Protein AF-0000000080390093 (afdb_homodimer)

pLDDT: mean 92.31, std 12.15, range [38.69, 98.88]

Radius of gyration: 20.51 Å; Cα contacts (8 Å, |Δi|>4): 404; chains: 2; bounding box: 46×58×50 Å

Structure (mmCIF, N/CA/C/O backbone):
data_AF-0000000080390093-model_v1
#
loop_
_entity.id
_entity.type
_entity.pdbx_description
1 polymer 'Transcriptional regulator'
#
loop_
_atom_site.group_PDB
_atom_site.id
_atom_site.type_symbol
_atom_site.label_atom_id
_atom_site.label_alt_id
_atom_site.label_comp_id
_atom_site.label_asym_id
_atom_site.label_entity_id
_atom_site.label_seq_id
_atom_site.pdbx_PDB_ins_code
_atom_site.Cartn_x
_atom_site.Cartn_y
_atom_site.Cartn_z
_atom_site.occupancy
_atom_site.B_iso_or_equiv
_atom_site.auth_seq_id
_atom_site.auth_comp_id
_atom_site.auth_asym_id
_atom_site.auth_atom_id
_atom_site.pdbx_PDB_model_num
ATOM 1 N N . MET A 1 1 ? -0.402 -26.266 3.611 1 38.69 1 MET A N 1
ATOM 2 C CA . MET A 1 1 ? -1.5 -25.312 3.605 1 38.69 1 MET A CA 1
ATOM 3 C C . MET A 1 1 ? -1.009 -23.922 3.189 1 38.69 1 MET A C 1
ATOM 5 O O . MET A 1 1 ? -0.199 -23.312 3.889 1 38.69 1 MET A O 1
ATOM 9 N N . ASP A 1 2 ? -0.859 -23.609 1.788 1 57 2 ASP A N 1
ATOM 10 C CA . ASP A 1 2 ? -0.046 -22.594 1.128 1 57 2 ASP A CA 1
ATOM 11 C C . ASP A 1 2 ? -0.407 -21.188 1.626 1 57 2 ASP A C 1
ATOM 13 O O . ASP A 1 2 ? -1.573 -20.797 1.588 1 57 2 ASP A O 1
ATOM 17 N N . GLU A 1 3 ? 0.258 -20.766 2.764 1 80.81 3 GLU A N 1
ATOM 18 C CA . GLU A 1 3 ? 0.075 -19.609 3.633 1 80.81 3 GLU A CA 1
ATOM 19 C C . GLU A 1 3 ? 0.136 -18.297 2.838 1 80.81 3 GLU A C 1
ATOM 21 O O . GLU A 1 3 ? 0.943 -18.172 1.914 1 80.81 3 GLU A O 1
ATOM 26 N N . ILE A 1 4 ? -0.97 -17.594 2.949 1 91 4 ILE A N 1
ATOM 27 C CA . ILE A 1 4 ? -1.007 -16.25 2.357 1 91 4 ILE A CA 1
ATOM 28 C C . ILE A 1 4 ? 0.246 -15.477 2.754 1 91 4 ILE A C 1
ATOM 30 O O . ILE A 1 4 ? 0.593 -15.406 3.936 1 91 4 ILE A O 1
ATOM 34 N N . PRO A 1 5 ? 0.95 -15.078 1.768 1 94.5 5 PRO A N 1
ATOM 35 C CA . PRO A 1 5 ? 2.197 -14.367 2.057 1 94.5 5 PRO A CA 1
ATOM 36 C C . PRO A 1 5 ? 1.967 -13.047 2.799 1 94.5 5 PRO A C 1
ATOM 38 O O . PRO A 1 5 ? 0.897 -12.445 2.676 1 94.5 5 PRO A O 1
ATOM 41 N N . LEU A 1 6 ? 2.932 -12.609 3.574 1 96.62 6 LEU A N 1
ATOM 42 C CA . LEU A 1 6 ? 2.895 -11.352 4.312 1 96.62 6 LEU A CA 1
ATOM 43 C C . LEU A 1 6 ? 2.59 -10.188 3.377 1 96.62 6 LEU A C 1
ATOM 45 O O . LEU A 1 6 ? 1.802 -9.305 3.719 1 96.62 6 LEU A O 1
ATOM 49 N N . GLY A 1 7 ? 3.215 -10.227 2.195 1 96.69 7 GLY A N 1
ATOM 50 C CA . GLY A 1 7 ? 3.027 -9.172 1.218 1 96.69 7 GLY A CA 1
ATOM 51 C C . GLY A 1 7 ? 1.582 -9 0.787 1 96.69 7 GLY A C 1
ATOM 52 O O . GLY A 1 7 ? 1.146 -7.895 0.474 1 96.69 7 GLY A O 1
ATOM 53 N N . ALA A 1 8 ? 0.853 -10.094 0.798 1 95.88 8 ALA A N 1
ATOM 54 C CA . ALA A 1 8 ? -0.559 -10.039 0.43 1 95.88 8 ALA A CA 1
ATOM 55 C C . ALA A 1 8 ? -1.375 -9.297 1.484 1 95.88 8 ALA A C 1
ATOM 57 O O . ALA A 1 8 ? -2.252 -8.5 1.15 1 95.88 8 ALA A O 1
ATOM 58 N N . TYR A 1 9 ? -1.089 -9.508 2.75 1 96.62 9 TYR A N 1
ATOM 59 C CA . TYR A 1 9 ? -1.804 -8.82 3.818 1 96.62 9 TYR A CA 1
ATOM 60 C C . TYR A 1 9 ? -1.48 -7.332 3.82 1 96.62 9 TYR A C 1
ATOM 62 O O . TYR A 1 9 ? -2.369 -6.496 4.012 1 96.62 9 TYR A O 1
ATOM 70 N N . ILE A 1 10 ? -0.223 -6.984 3.594 1 97.88 10 ILE A N 1
ATOM 71 C CA . ILE A 1 10 ? 0.185 -5.586 3.533 1 97.88 10 ILE A CA 1
ATOM 72 C C . ILE A 1 10 ? -0.515 -4.895 2.367 1 97.88 10 ILE A C 1
ATOM 74 O O . ILE A 1 10 ? -1.054 -3.795 2.52 1 97.88 10 ILE A O 1
ATOM 78 N N . SER A 1 11 ? -0.539 -5.547 1.225 1 97.12 11 SER A N 1
ATOM 79 C CA . SER A 1 11 ? -1.174 -4.988 0.037 1 97.12 11 SER A CA 1
ATOM 80 C C . SER A 1 11 ? -2.668 -4.777 0.256 1 97.12 11 SER A C 1
ATOM 82 O O . SER A 1 11 ? -3.213 -3.73 -0.099 1 97.12 11 SER A O 1
ATOM 84 N N . MET A 1 12 ? -3.283 -5.766 0.834 1 95.75 12 MET A N 1
ATOM 85 C CA . MET A 1 12 ? -4.719 -5.688 1.09 1 95.75 12 MET A CA 1
ATOM 86 C C . MET A 1 12 ? -5.039 -4.562 2.068 1 95.75 12 MET A C 1
ATOM 88 O O . MET A 1 12 ? -5.977 -3.793 1.85 1 95.75 12 MET A O 1
ATOM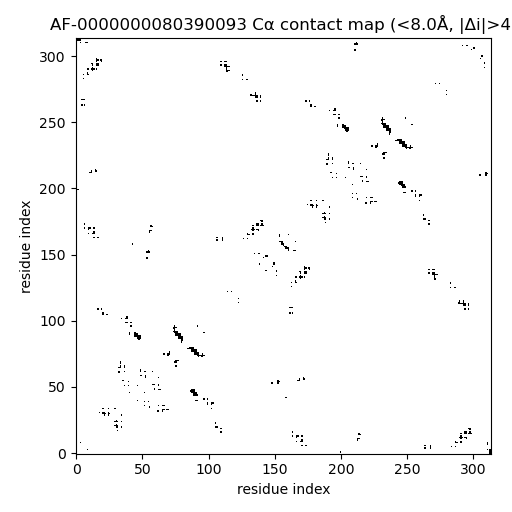 92 N N . ALA A 1 13 ? -4.305 -4.473 3.166 1 97.69 13 ALA A N 1
ATOM 93 C CA . ALA A 1 13 ? -4.496 -3.406 4.145 1 97.69 13 ALA A CA 1
ATOM 94 C C . ALA A 1 13 ? -4.309 -2.033 3.502 1 97.69 13 ALA A C 1
ATOM 96 O O . ALA A 1 13 ? -5.105 -1.119 3.73 1 97.69 13 ALA A O 1
ATOM 97 N N . TYR A 1 14 ? -3.281 -1.917 2.682 1 97.69 14 TYR A N 1
ATOM 98 C CA . TYR A 1 14 ? -2.957 -0.649 2.037 1 97.69 14 TYR A CA 1
ATOM 99 C C . TYR A 1 14 ? -4.047 -0.241 1.056 1 97.69 14 TYR A C 1
ATOM 101 O O . TYR A 1 14 ? -4.535 0.892 1.096 1 97.69 14 TYR A O 1
ATOM 109 N N . ARG A 1 15 ? -4.414 -1.13 0.188 1 96.38 15 ARG A N 1
ATOM 110 C CA . ARG A 1 15 ? -5.371 -0.793 -0.859 1 96.38 15 ARG A CA 1
ATOM 111 C C . ARG A 1 15 ? -6.75 -0.502 -0.27 1 96.38 15 ARG A C 1
ATOM 113 O O . ARG A 1 15 ? -7.465 0.377 -0.754 1 96.38 15 ARG A O 1
ATOM 120 N N . SER A 1 16 ? -7.141 -1.255 0.724 1 95.81 16 SER A N 1
ATOM 121 C CA . SER A 1 16 ? -8.406 -0.968 1.391 1 95.81 16 SER A CA 1
ATOM 122 C C . SER A 1 16 ? -8.359 0.371 2.119 1 95.81 16 SER A C 1
ATOM 124 O O . SER A 1 16 ? -9.336 1.121 2.115 1 95.81 16 SER A O 1
ATOM 126 N N . HIS A 1 17 ? -7.219 0.644 2.793 1 97.12 17 HIS A N 1
ATOM 127 C CA . HIS A 1 17 ? -6.984 1.947 3.402 1 97.12 17 HIS A CA 1
ATOM 128 C C . HIS A 1 17 ? -7.125 3.068 2.377 1 97.12 17 HIS A C 1
ATOM 130 O O . HIS A 1 17 ? -7.816 4.059 2.627 1 97.12 17 HIS A O 1
ATOM 136 N N . PHE A 1 18 ? -6.555 2.896 1.258 1 96.19 18 PHE A N 1
ATOM 137 C CA . PHE A 1 18 ? -6.586 3.879 0.18 1 96.19 18 PHE A CA 1
ATOM 138 C C . PHE A 1 18 ? -8.016 4.16 -0.257 1 96.19 18 PHE A C 1
ATOM 140 O O . PHE A 1 18 ? -8.422 5.32 -0.378 1 96.19 18 PHE A O 1
ATOM 147 N N . VAL A 1 19 ? -8.773 3.125 -0.423 1 94.56 19 VAL A N 1
ATOM 148 C CA . VAL A 1 19 ? -10.164 3.252 -0.861 1 94.56 19 VAL A CA 1
ATOM 149 C C . VAL A 1 19 ? -10.961 4.039 0.174 1 94.56 19 VAL A C 1
ATOM 151 O O . VAL A 1 19 ? -11.695 4.965 -0.175 1 94.56 19 VAL A O 1
ATOM 154 N N . ARG A 1 20 ? -10.805 3.693 1.388 1 95.62 20 ARG A N 1
ATOM 155 C CA . ARG A 1 20 ? -11.539 4.344 2.467 1 95.62 20 ARG A CA 1
ATOM 156 C C . ARG A 1 20 ? -11.156 5.816 2.58 1 95.62 20 ARG A C 1
ATOM 158 O O . ARG A 1 20 ? -12.023 6.68 2.717 1 95.62 20 ARG A O 1
ATOM 165 N N . ILE A 1 21 ? -9.852 6.082 2.52 1 97.38 21 ILE A N 1
ATOM 166 C CA . ILE A 1 21 ? -9.359 7.449 2.646 1 97.38 21 ILE A CA 1
ATOM 167 C C . ILE A 1 21 ? -9.828 8.281 1.456 1 97.38 21 ILE A C 1
ATOM 169 O O . ILE A 1 21 ? -10.297 9.414 1.627 1 97.38 21 ILE A O 1
ATOM 173 N N . ASN A 1 22 ? -9.734 7.715 0.316 1 96.19 22 ASN A N 1
ATOM 174 C CA . ASN A 1 22 ? -10.172 8.438 -0.873 1 96.19 22 ASN A CA 1
ATOM 175 C C . ASN A 1 22 ? -11.648 8.797 -0.797 1 96.19 22 ASN A C 1
ATOM 177 O O . ASN A 1 22 ? -12.039 9.906 -1.159 1 96.19 22 ASN A O 1
ATOM 181 N N . LYS A 1 23 ? -12.469 7.891 -0.354 1 95 23 LYS A N 1
ATOM 182 C CA . L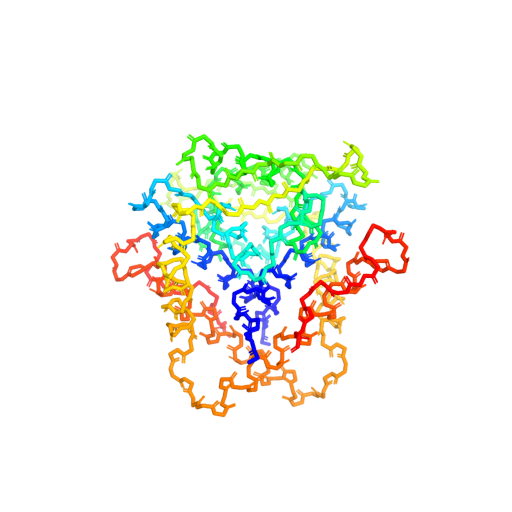YS A 1 23 ? -13.898 8.133 -0.208 1 95 23 LYS A CA 1
ATOM 183 C C . LYS A 1 23 ? -14.164 9.297 0.747 1 95 23 LYS A C 1
ATOM 185 O O . LYS A 1 23 ? -14.969 10.188 0.448 1 95 23 LYS A O 1
ATOM 190 N N . GLN A 1 24 ? -13.469 9.312 1.868 1 97.19 24 GLN A N 1
ATOM 191 C CA . GLN A 1 24 ? -13.672 10.359 2.863 1 97.19 24 GLN A CA 1
ATOM 192 C C . GLN A 1 24 ? -13.125 11.695 2.377 1 97.19 24 GLN A C 1
ATOM 194 O O . GLN A 1 24 ? -13.734 12.742 2.6 1 97.19 24 GLN A O 1
ATOM 199 N N . MET A 1 25 ? -12.016 11.672 1.66 1 97.94 25 MET A N 1
ATOM 200 C CA . MET A 1 25 ? -11.391 12.891 1.162 1 97.94 25 MET A CA 1
ATOM 201 C C . MET A 1 25 ? -12.227 13.516 0.05 1 97.94 25 MET A C 1
ATOM 203 O O . MET A 1 25 ? -12.234 14.742 -0.113 1 97.94 25 MET A O 1
ATOM 207 N N . LYS A 1 26 ? -12.922 12.695 -0.646 1 96.81 26 LYS A N 1
ATOM 208 C CA . LYS A 1 26 ? -13.773 13.195 -1.725 1 96.81 26 LYS A CA 1
ATOM 209 C C . LYS A 1 26 ? -14.836 14.156 -1.193 1 96.81 26 LYS A C 1
ATOM 211 O O . LYS A 1 26 ? -15.211 15.109 -1.875 1 96.81 26 LYS A O 1
ATOM 216 N N . GLU A 1 27 ? -15.242 13.914 -0.012 1 95.62 27 GLU A N 1
ATOM 217 C CA . GLU A 1 27 ? -16.219 14.789 0.622 1 95.62 27 GLU A CA 1
ATOM 218 C C . GLU A 1 27 ? -15.656 16.188 0.835 1 95.62 27 GLU A C 1
ATOM 220 O O . GLU A 1 27 ? -16.406 17.156 0.974 1 95.62 27 GLU A O 1
ATOM 225 N N . LEU A 1 28 ? -14.336 16.281 0.831 1 95.75 28 LEU A N 1
ATOM 226 C CA . LEU A 1 28 ? -13.656 17.547 1.022 1 95.75 28 LEU A CA 1
ATOM 227 C C . LEU A 1 28 ? -13.172 18.109 -0.31 1 95.75 28 LEU A C 1
ATOM 229 O O . LEU A 1 28 ? -12.461 19.125 -0.342 1 95.75 28 LEU A O 1
ATOM 233 N N . GLY A 1 29 ? -13.516 17.422 -1.421 1 96 29 GLY A N 1
ATOM 234 C CA . GLY A 1 29 ? -13.039 17.828 -2.736 1 96 29 GLY A CA 1
ATOM 235 C C . GLY A 1 29 ? -11.578 17.484 -2.967 1 96 29 GLY A C 1
ATOM 236 O O . GLY A 1 29 ? -10.914 18.109 -3.795 1 96 29 GLY A O 1
ATOM 237 N N . LEU A 1 30 ? -11.047 16.594 -2.18 1 97.75 30 LEU A N 1
ATOM 238 C CA . LEU A 1 30 ? -9.648 16.172 -2.238 1 97.75 30 LEU A CA 1
ATOM 239 C C . LEU A 1 30 ? -9.539 14.672 -2.465 1 97.75 30 LEU A C 1
ATOM 241 O O . LEU A 1 30 ? -10.555 13.984 -2.58 1 97.75 30 LEU A O 1
ATOM 245 N N . SER A 1 31 ? -8.305 14.141 -2.623 1 96.25 31 SER A N 1
ATOM 246 C CA . SER A 1 31 ? -8.047 12.719 -2.809 1 96.25 31 SER A CA 1
ATOM 247 C C . SER A 1 31 ? -7.035 12.203 -1.789 1 96.25 31 SER A C 1
ATOM 249 O O . SER A 1 31 ? -6.57 12.953 -0.932 1 96.25 31 SER A O 1
ATOM 251 N N . SER A 1 32 ? -6.738 10.906 -1.902 1 95.5 32 SER A N 1
ATOM 252 C CA . SER A 1 32 ? -5.781 10.273 -1.003 1 95.5 32 SER A CA 1
ATOM 253 C C . SER A 1 32 ? -4.395 10.883 -1.153 1 95.5 32 SER A C 1
ATOM 255 O O . SER A 1 32 ? -3.635 10.961 -0.185 1 95.5 32 SER A O 1
ATOM 257 N N . GLY A 1 33 ? -4.09 11.352 -2.369 1 95.94 33 GLY A N 1
ATOM 258 C CA . GLY A 1 33 ? -2.807 12.008 -2.574 1 95.94 33 GLY A CA 1
ATOM 259 C C . GLY A 1 33 ? -2.623 13.242 -1.711 1 95.94 33 GLY A C 1
ATOM 260 O O . GLY A 1 33 ? -1.566 13.43 -1.106 1 95.94 33 GLY A O 1
ATOM 261 N N . GLN A 1 34 ? -3.627 14 -1.647 1 98.19 34 GLN A N 1
ATOM 262 C CA . GLN A 1 34 ? -3.586 15.203 -0.823 1 98.19 34 GLN A CA 1
ATOM 263 C C . GLN A 1 34 ? -3.592 14.852 0.662 1 98.19 34 GLN A C 1
ATOM 265 O O . GLN A 1 34 ? -2.977 15.547 1.473 1 98.19 34 GLN A O 1
ATOM 270 N N . PHE A 1 35 ? -4.25 13.781 0.975 1 98.31 35 PHE A N 1
ATOM 271 C CA . PHE A 1 35 ? -4.285 13.32 2.357 1 98.31 35 PHE A CA 1
ATOM 272 C C . PHE A 1 35 ? -2.873 13.117 2.896 1 98.31 35 PHE A C 1
ATOM 274 O O . PHE A 1 35 ? -2.529 13.633 3.963 1 98.31 35 PHE A O 1
ATOM 281 N N . HIS A 1 36 ? -2.053 12.414 2.213 1 97.12 36 HIS A N 1
ATOM 282 C CA . HIS A 1 36 ? -0.707 12.078 2.664 1 97.12 36 HIS A CA 1
ATOM 283 C C . HIS A 1 36 ? 0.158 13.328 2.793 1 97.12 36 HIS A C 1
ATOM 285 O O . HIS A 1 36 ? 0.921 13.469 3.754 1 97.12 36 HIS A O 1
ATOM 291 N N . VAL A 1 37 ? -0.014 14.211 1.875 1 97.56 37 VAL A N 1
ATOM 292 C CA . VAL A 1 37 ? 0.735 15.461 1.918 1 97.56 37 VAL A CA 1
ATOM 293 C C . VAL A 1 37 ? 0.324 16.266 3.148 1 97.56 37 VAL A C 1
ATOM 295 O O . VAL A 1 37 ? 1.177 16.781 3.875 1 97.56 37 VAL A O 1
ATOM 298 N N . LEU A 1 38 ? -0.94 16.344 3.426 1 98.25 38 LEU A N 1
ATOM 299 C CA . LEU A 1 38 ? -1.458 17.094 4.566 1 98.25 38 LEU A CA 1
ATOM 300 C C . LEU A 1 38 ? -1.007 16.453 5.879 1 98.25 38 LEU A C 1
ATOM 302 O O . LEU A 1 38 ? -0.72 17.156 6.848 1 98.25 38 LEU A O 1
ATOM 306 N N . MET A 1 39 ? -0.964 15.156 5.867 1 96.94 39 MET A N 1
ATOM 307 C CA . MET A 1 39 ? -0.496 14.469 7.062 1 96.94 39 MET A CA 1
ATOM 308 C C . MET A 1 39 ? 0.961 14.812 7.355 1 96.94 39 MET A C 1
ATOM 310 O O . MET A 1 39 ? 1.333 15.031 8.508 1 96.94 39 MET A O 1
ATOM 314 N N . VAL A 1 40 ? 1.801 14.867 6.367 1 95.56 40 VAL A N 1
ATOM 315 C CA . VAL A 1 40 ? 3.205 15.234 6.539 1 95.56 40 VAL A CA 1
ATOM 316 C C . VAL A 1 40 ? 3.311 16.672 7.023 1 95.56 40 VAL A C 1
ATOM 318 O O . VAL A 1 40 ? 4.055 16.969 7.965 1 95.56 40 VAL A O 1
ATOM 321 N N . LEU A 1 41 ? 2.508 17.547 6.492 1 97.12 41 LEU A N 1
ATOM 322 C CA . LEU A 1 41 ? 2.564 18.969 6.82 1 97.12 41 LEU A CA 1
ATOM 323 C C . LEU A 1 41 ? 2.004 19.234 8.219 1 97.12 41 LEU A C 1
ATOM 325 O O . LEU A 1 41 ? 2.361 20.219 8.859 1 97.12 41 LEU A O 1
ATOM 329 N N . SER A 1 42 ? 1.062 18.375 8.602 1 95.81 42 SER A N 1
ATOM 330 C CA . SER A 1 42 ? 0.537 18.5 9.961 1 95.81 42 SER A CA 1
ATOM 331 C C . SER A 1 42 ? 1.625 18.25 11 1 95.81 42 SER A C 1
ATOM 333 O O . SER A 1 42 ? 1.553 18.766 12.117 1 95.81 42 SER A O 1
ATOM 335 N N . ASP A 1 43 ? 2.59 17.484 10.609 1 92.69 43 ASP A N 1
ATOM 336 C CA . ASP A 1 43 ? 3.686 17.125 11.508 1 92.69 43 ASP A CA 1
ATOM 337 C C . ASP A 1 43 ? 4.832 18.125 11.398 1 92.69 43 ASP A C 1
ATOM 339 O O . ASP A 1 43 ? 5.422 18.516 12.406 1 92.69 43 ASP A O 1
ATOM 343 N N . GLN A 1 44 ? 5.156 18.484 10.125 1 93.94 44 GLN A N 1
ATOM 344 C CA . GLN A 1 44 ? 6.289 19.375 9.883 1 93.94 44 GLN A CA 1
ATOM 345 C C . GLN A 1 44 ? 6.012 20.297 8.703 1 93.94 44 GLN A C 1
ATOM 347 O O . GLN A 1 44 ? 5.707 19.844 7.602 1 93.94 44 GLN A O 1
ATOM 352 N N . GLN A 1 45 ? 6.164 21.609 8.984 1 96.31 45 GLN A N 1
ATOM 353 C CA . GLN A 1 45 ? 5.988 22.609 7.934 1 96.31 45 GLN A CA 1
ATOM 354 C C . GLN A 1 45 ? 7.336 23.172 7.477 1 96.31 45 GLN A C 1
ATOM 356 O O . GLN A 1 45 ? 8.375 22.844 8.055 1 96.31 45 GLN A O 1
ATOM 361 N N . GLY A 1 46 ? 7.227 23.875 6.379 1 96.5 46 GLY A N 1
ATOM 362 C CA . GLY A 1 46 ? 8.461 24.453 5.855 1 96.5 46 GLY A CA 1
ATOM 363 C C . GLY A 1 46 ? 9.391 23.406 5.262 1 96.5 46 GLY A C 1
ATOM 364 O O . GLY A 1 46 ? 10.602 23.453 5.477 1 96.5 46 GLY A O 1
ATOM 365 N N . ILE A 1 47 ? 8.875 22.438 4.66 1 95.12 47 ILE A N 1
ATOM 366 C CA . ILE A 1 47 ? 9.664 21.375 4.059 1 95.12 47 ILE A CA 1
ATOM 367 C C . ILE A 1 47 ? 9.508 21.406 2.541 1 95.12 47 ILE A C 1
ATOM 369 O O . ILE A 1 47 ? 8.539 21.969 2.023 1 95.12 47 ILE A O 1
ATOM 373 N N . THR A 1 48 ? 10.445 20.812 1.822 1 95.75 48 THR A N 1
ATOM 374 C CA . THR A 1 48 ? 10.461 20.844 0.365 1 95.75 48 THR A CA 1
ATOM 375 C C . THR A 1 48 ? 9.625 19.703 -0.214 1 95.75 48 THR A C 1
ATOM 377 O O . THR A 1 48 ? 9.32 18.734 0.485 1 95.75 48 THR A O 1
ATOM 380 N N . GLN A 1 49 ? 9.266 19.906 -1.455 1 95.56 49 GLN A N 1
ATOM 381 C CA . GLN A 1 49 ? 8.602 18.828 -2.184 1 95.56 49 GLN A CA 1
ATOM 382 C C . GLN A 1 49 ? 9.453 17.562 -2.191 1 95.56 49 GLN A C 1
ATOM 384 O O . GLN A 1 49 ? 8.93 16.453 -2.053 1 95.56 49 GLN A O 1
ATOM 389 N N . ASP A 1 50 ? 10.734 17.75 -2.289 1 92.62 50 ASP A N 1
ATOM 390 C CA . ASP A 1 50 ? 11.656 16.625 -2.305 1 92.62 50 ASP A CA 1
ATOM 391 C C . ASP A 1 50 ? 11.641 15.875 -0.973 1 92.62 50 ASP A C 1
ATOM 393 O O . ASP A 1 50 ? 11.641 14.641 -0.946 1 92.62 50 ASP A O 1
ATOM 397 N N . TYR A 1 51 ? 11.633 16.609 0.075 1 91.88 51 TYR A N 1
ATOM 398 C CA . TYR A 1 51 ? 11.547 16 1.399 1 91.88 51 TYR A CA 1
ATOM 399 C C . TYR A 1 51 ? 10.258 15.203 1.547 1 91.88 51 TYR A C 1
ATOM 401 O O . TYR A 1 51 ? 10.273 14.078 2.057 1 91.88 51 TYR A O 1
ATOM 409 N N . MET A 1 52 ? 9.148 15.711 1.07 1 94.31 52 MET A N 1
ATOM 410 C CA . MET A 1 52 ? 7.855 15.039 1.156 1 94.31 52 MET A CA 1
ATOM 411 C C . MET A 1 52 ? 7.855 13.75 0.349 1 94.31 52 MET A C 1
ATOM 413 O O . MET A 1 52 ? 7.379 12.711 0.823 1 94.31 52 MET A O 1
ATOM 417 N N . ALA A 1 53 ? 8.398 13.859 -0.863 1 94 53 ALA A N 1
ATOM 418 C CA . ALA A 1 53 ? 8.477 12.68 -1.72 1 94 53 ALA A CA 1
ATOM 419 C C . ALA A 1 53 ? 9.273 11.57 -1.044 1 94 53 ALA A C 1
ATOM 421 O O . ALA A 1 53 ? 8.859 10.406 -1.057 1 94 53 ALA A O 1
ATOM 422 N N . GLY A 1 54 ? 10.359 11.898 -0.396 1 90.31 54 GLY A N 1
ATOM 423 C CA . GLY A 1 54 ? 11.188 10.938 0.318 1 90.31 54 GLY A CA 1
ATOM 424 C C . GLY A 1 54 ? 10.523 10.383 1.562 1 90.31 54 GLY A C 1
ATOM 425 O O . GLY A 1 54 ? 10.633 9.188 1.848 1 90.31 54 GLY A O 1
ATOM 426 N N . SER A 1 55 ? 9.797 11.258 2.283 1 90.75 55 SER A N 1
ATOM 427 C CA . SER A 1 55 ? 9.133 10.852 3.521 1 90.75 55 SER A CA 1
ATOM 428 C C . SER A 1 55 ? 7.961 9.922 3.244 1 90.75 55 SER A C 1
ATOM 430 O O . SER A 1 55 ? 7.648 9.055 4.059 1 90.75 55 SER A O 1
ATOM 432 N N . LEU A 1 56 ? 7.383 10.062 2.055 1 93.38 56 LEU A N 1
ATOM 433 C CA . LEU A 1 56 ? 6.184 9.312 1.71 1 93.38 56 LEU A CA 1
ATOM 434 C C . LEU A 1 56 ? 6.516 8.156 0.771 1 93.38 56 LEU A C 1
ATOM 436 O O . LEU A 1 56 ? 5.688 7.27 0.547 1 93.38 56 LEU A O 1
ATOM 440 N N . LEU A 1 57 ? 7.719 8.203 0.19 1 92.31 57 LEU A N 1
ATOM 441 C CA . LEU A 1 57 ? 8.148 7.23 -0.812 1 92.31 57 LEU A CA 1
ATOM 442 C C . LEU A 1 57 ? 7.215 7.25 -2.02 1 92.31 57 LEU A C 1
ATOM 444 O O . LEU A 1 57 ? 6.754 6.199 -2.469 1 92.31 57 LEU A O 1
ATOM 448 N N . ILE A 1 58 ? 6.902 8.422 -2.455 1 93.06 58 ILE A N 1
ATOM 449 C CA . ILE A 1 58 ? 6.152 8.609 -3.691 1 93.06 58 ILE A CA 1
ATOM 450 C C . ILE A 1 58 ? 6.93 9.523 -4.633 1 93.06 58 ILE A C 1
ATOM 452 O O . ILE A 1 58 ? 7.844 10.234 -4.203 1 93.06 58 ILE A O 1
ATOM 456 N N . ASP A 1 59 ? 6.645 9.438 -5.914 1 92.38 59 ASP A N 1
ATOM 457 C CA . ASP A 1 59 ? 7.43 10.203 -6.879 1 92.38 59 ASP A CA 1
ATOM 458 C C . ASP A 1 59 ? 7.121 11.695 -6.781 1 92.38 59 ASP A C 1
ATOM 460 O O . ASP A 1 59 ? 6.031 12.078 -6.367 1 92.38 59 ASP A O 1
ATOM 464 N N . LYS A 1 60 ? 8.055 12.484 -7.219 1 94.25 60 LYS A N 1
ATOM 465 C CA . LYS A 1 60 ? 7.988 13.938 -7.121 1 94.25 60 LYS A CA 1
ATOM 466 C C . LYS A 1 60 ? 6.789 14.492 -7.891 1 94.25 60 LYS A C 1
ATOM 468 O O . LYS A 1 60 ? 6.176 15.477 -7.469 1 94.25 60 LYS A O 1
ATOM 473 N N . GLY A 1 61 ? 6.527 13.867 -8.977 1 96.5 61 GLY A N 1
ATOM 474 C CA . GLY A 1 61 ? 5.391 14.312 -9.773 1 96.5 61 GLY A CA 1
ATOM 475 C C . GLY A 1 61 ? 4.066 14.172 -9.047 1 96.5 61 GLY A C 1
ATOM 476 O O . GLY A 1 61 ? 3.213 15.062 -9.133 1 96.5 61 GLY A O 1
ATOM 477 N N . THR A 1 62 ? 3.881 13.062 -8.344 1 95.56 62 THR A N 1
ATOM 478 C CA . THR A 1 62 ? 2.676 12.836 -7.551 1 95.56 62 THR A CA 1
ATOM 479 C C . THR A 1 62 ? 2.549 13.875 -6.445 1 95.56 62 THR A C 1
ATOM 481 O O . THR A 1 62 ? 1.462 14.414 -6.211 1 95.56 62 THR A O 1
ATOM 484 N N . VAL A 1 63 ? 3.633 14.156 -5.789 1 97.19 63 VAL A N 1
ATOM 485 C CA . VAL A 1 63 ? 3.629 15.172 -4.746 1 97.19 63 VAL A CA 1
ATOM 486 C C . VAL A 1 63 ? 3.283 16.531 -5.352 1 97.19 63 VAL A C 1
ATOM 488 O O . VAL A 1 63 ? 2.465 17.281 -4.805 1 97.19 63 VAL A O 1
ATOM 491 N N . ALA A 1 64 ? 3.887 16.844 -6.492 1 98 64 ALA A N 1
ATOM 492 C CA . ALA A 1 64 ? 3.645 18.125 -7.164 1 98 64 ALA A CA 1
ATOM 493 C C . ALA A 1 64 ? 2.166 18.281 -7.508 1 98 64 ALA A C 1
ATOM 495 O O . ALA A 1 64 ? 1.588 19.344 -7.285 1 98 64 ALA A O 1
ATOM 496 N N . ARG A 1 65 ? 1.599 17.25 -7.996 1 98.12 65 ARG A N 1
ATOM 497 C CA . ARG A 1 65 ? 0.185 17.297 -8.352 1 98.12 65 ARG A CA 1
ATOM 498 C C . ARG A 1 65 ? -0.684 17.547 -7.125 1 98.12 65 ARG A C 1
ATOM 500 O O . ARG A 1 65 ? -1.625 18.328 -7.176 1 98.12 65 ARG A O 1
ATOM 507 N N . ALA A 1 66 ? -0.382 16.859 -6.07 1 98.31 66 ALA A N 1
ATOM 508 C CA . ALA A 1 66 ? -1.13 17.047 -4.832 1 98.31 66 ALA A CA 1
ATOM 509 C C . ALA A 1 66 ? -0.982 18.484 -4.316 1 98.31 66 ALA A C 1
ATOM 511 O O . ALA A 1 66 ? -1.966 19.109 -3.918 1 98.31 66 ALA A O 1
ATOM 512 N N . LEU A 1 67 ? 0.189 19 -4.387 1 98.56 67 LEU A N 1
ATOM 513 C CA . LEU A 1 67 ? 0.46 20.344 -3.898 1 98.56 67 LEU A CA 1
ATOM 514 C C . LEU A 1 67 ? -0.227 21.391 -4.773 1 98.56 67 LEU A C 1
ATOM 516 O O . LEU A 1 67 ? -0.724 22.391 -4.27 1 98.56 67 LEU A O 1
ATOM 520 N N . ASN A 1 68 ? -0.177 21.156 -6.07 1 98.62 68 ASN A N 1
ATOM 521 C CA . ASN A 1 68 ? -0.852 22.078 -6.98 1 98.62 68 ASN A CA 1
ATOM 522 C C . ASN A 1 68 ? -2.334 22.219 -6.645 1 98.62 68 ASN A C 1
ATOM 524 O O . ASN A 1 68 ? -2.867 23.328 -6.602 1 98.62 68 ASN A O 1
ATOM 528 N N . VAL A 1 69 ? -2.969 21.125 -6.359 1 98.5 69 VAL A N 1
ATOM 529 C CA . VAL A 1 69 ? -4.387 21.125 -6.012 1 98.5 69 VAL A CA 1
ATOM 530 C C . VAL A 1 69 ? -4.594 21.844 -4.684 1 98.5 69 VAL A C 1
ATOM 532 O O . VAL A 1 69 ? -5.492 22.688 -4.562 1 98.5 69 VAL A O 1
ATOM 535 N N . LEU A 1 70 ? -3.77 21.562 -3.734 1 98.81 70 LEU A N 1
ATOM 536 C CA . LEU A 1 70 ? -3.896 22.156 -2.406 1 98.81 70 LEU A CA 1
ATOM 537 C C . LEU A 1 70 ? -3.633 23.656 -2.451 1 98.81 70 LEU A C 1
ATOM 539 O O . LEU A 1 70 ? -4.293 24.422 -1.751 1 98.81 70 LEU A O 1
ATOM 543 N N . GLU A 1 71 ? -2.662 24.047 -3.244 1 98.75 71 GLU A N 1
ATOM 544 C CA . GLU A 1 71 ? -2.344 25.469 -3.389 1 98.75 71 GLU A CA 1
ATOM 545 C C . GLU A 1 71 ? -3.471 26.203 -4.094 1 98.75 71 GLU A C 1
ATOM 547 O O . GLU A 1 71 ? -3.871 27.297 -3.658 1 98.75 71 GLU A O 1
ATOM 552 N N . LYS A 1 72 ? -3.943 25.625 -5.137 1 98.38 72 LYS A N 1
ATOM 553 C CA . LYS A 1 72 ? -5.059 26.219 -5.879 1 98.38 72 LYS A CA 1
ATOM 554 C C . LYS A 1 72 ? -6.273 26.406 -4.977 1 98.38 72 LYS A C 1
ATOM 556 O O . LYS A 1 72 ? -7.012 27.391 -5.121 1 98.38 72 LYS A O 1
ATOM 561 N N . ASN A 1 73 ? -6.465 25.5 -4.008 1 98.06 73 ASN A N 1
ATOM 562 C CA . ASN A 1 73 ? -7.602 25.547 -3.094 1 98.06 73 ASN A CA 1
ATOM 563 C C . ASN A 1 73 ? -7.305 26.422 -1.878 1 98.06 73 ASN A C 1
ATOM 565 O O . ASN A 1 73 ? -8.109 26.5 -0.949 1 98.06 73 ASN A O 1
ATOM 569 N N . GLY A 1 74 ? -6.086 27.031 -1.883 1 98.56 74 GLY A N 1
ATOM 570 C CA . GLY A 1 74 ? -5.715 27.938 -0.811 1 98.56 74 GLY A CA 1
ATOM 571 C C . GLY A 1 74 ? -5.375 27.234 0.486 1 98.56 74 GLY A C 1
ATOM 572 O O . GLY A 1 74 ? -5.484 27.812 1.566 1 98.56 74 GLY A O 1
ATOM 573 N N . ILE A 1 75 ? -4.992 25.953 0.437 1 98.81 75 ILE A N 1
ATOM 574 C CA . ILE A 1 75 ? -4.762 25.125 1.617 1 98.81 75 ILE A CA 1
ATOM 575 C C . ILE A 1 75 ? -3.283 25.172 1.997 1 98.81 75 ILE A C 1
ATOM 577 O O . ILE A 1 75 ? -2.939 25.141 3.182 1 98.81 75 ILE A O 1
ATOM 581 N N . VAL A 1 76 ? -2.436 25.266 0.941 1 98.88 76 VAL A N 1
ATOM 582 C CA . VAL A 1 76 ? -1.005 25.391 1.195 1 98.88 76 VAL A CA 1
ATOM 583 C C . VAL A 1 76 ? -0.445 26.594 0.443 1 98.88 76 VAL A C 1
ATOM 585 O O . VAL A 1 76 ? -1.097 27.125 -0.457 1 98.88 76 VAL A O 1
ATOM 588 N N . ARG A 1 77 ? 0.686 27.031 0.852 1 98.62 77 ARG A N 1
ATOM 589 C CA . ARG A 1 77 ? 1.461 28.047 0.146 1 98.62 77 ARG A CA 1
ATOM 590 C C . ARG A 1 77 ? 2.922 27.625 0.013 1 98.62 77 ARG A C 1
ATOM 592 O O . ARG A 1 77 ? 3.453 26.938 0.881 1 98.62 77 ARG A O 1
ATOM 599 N N . ARG A 1 78 ? 3.498 28 -1.01 1 97.31 78 ARG A N 1
ATOM 600 C CA . ARG A 1 78 ? 4.906 27.75 -1.29 1 97.31 78 ARG A CA 1
ATOM 601 C C . ARG A 1 78 ? 5.719 29.047 -1.239 1 97.31 78 ARG A C 1
ATOM 603 O O . ARG A 1 78 ? 5.332 30.047 -1.839 1 97.31 78 ARG A O 1
ATOM 610 N N . ILE A 1 79 ? 6.777 28.984 -0.511 1 96.25 79 ILE A N 1
ATOM 611 C CA . ILE A 1 79 ? 7.617 30.156 -0.325 1 96.25 79 ILE A CA 1
ATOM 612 C C . ILE A 1 79 ? 9.078 29.797 -0.608 1 96.25 79 ILE A C 1
ATOM 614 O O . ILE A 1 79 ? 9.578 28.781 -0.125 1 96.25 79 ILE A O 1
ATOM 618 N N . PRO A 1 80 ? 9.75 30.641 -1.389 1 95.38 80 PRO A N 1
ATOM 619 C CA . PRO A 1 80 ? 11.188 30.391 -1.566 1 95.38 80 PRO A CA 1
ATOM 620 C C . PRO A 1 80 ? 11.969 30.469 -0.255 1 95.38 80 PRO A C 1
ATOM 622 O O . PRO A 1 80 ? 11.672 31.312 0.59 1 95.38 80 PRO A O 1
ATOM 625 N N . ASP A 1 81 ? 12.852 29.469 -0.079 1 92.31 81 ASP A N 1
ATOM 626 C CA . ASP A 1 81 ? 13.727 29.5 1.09 1 92.31 81 ASP A CA 1
ATOM 627 C C . ASP A 1 81 ? 14.664 30.703 1.04 1 92.31 81 ASP A C 1
ATOM 629 O O . ASP A 1 81 ? 15.383 30.906 0.053 1 92.31 81 ASP A O 1
ATOM 633 N N . GLU A 1 82 ? 14.688 31.469 1.992 1 90.62 82 GLU A N 1
ATOM 634 C CA . GLU A 1 82 ? 15.523 32.656 2.051 1 90.62 82 GLU A CA 1
ATOM 635 C C . GLU A 1 82 ? 17 32.312 2.002 1 90.62 82 GLU A C 1
ATOM 637 O O . GLU A 1 82 ? 17.812 33.094 1.485 1 90.62 82 GLU A O 1
ATOM 642 N N . ASN A 1 83 ? 17.344 31.203 2.498 1 91.81 83 ASN A N 1
ATOM 643 C CA . ASN A 1 83 ? 18.75 30.781 2.596 1 91.81 83 ASN A CA 1
ATOM 644 C C . ASN A 1 83 ? 19.172 29.938 1.395 1 91.81 83 ASN A C 1
ATOM 646 O O . ASN A 1 83 ? 20.344 29.625 1.234 1 91.81 83 ASN A O 1
ATOM 650 N N . ASN A 1 84 ? 18.297 29.484 0.689 1 89.12 84 ASN A N 1
ATOM 651 C CA . ASN A 1 84 ? 18.5 28.688 -0.511 1 89.12 84 ASN A CA 1
ATOM 652 C C . ASN A 1 84 ? 17.406 28.922 -1.545 1 89.12 84 ASN A C 1
ATOM 654 O O . ASN A 1 84 ? 16.406 28.219 -1.567 1 89.12 84 ASN A O 1
ATOM 658 N N . ARG A 1 85 ? 17.719 29.812 -2.422 1 84.38 85 ARG A N 1
ATOM 659 C CA . ARG A 1 85 ? 16.688 30.297 -3.328 1 84.38 85 ARG A CA 1
ATOM 660 C C . ARG A 1 85 ? 16.188 29.188 -4.238 1 84.38 85 ARG A C 1
ATOM 662 O O . ARG A 1 85 ? 15.102 29.281 -4.809 1 84.38 85 ARG A O 1
ATOM 669 N N . ARG A 1 86 ? 16.906 28.156 -4.266 1 89.62 86 ARG A N 1
ATOM 670 C CA . ARG A 1 86 ? 16.516 27.047 -5.125 1 89.62 86 ARG A CA 1
ATOM 671 C C . ARG A 1 86 ? 15.539 26.109 -4.402 1 89.62 86 ARG A C 1
ATOM 673 O O . ARG A 1 86 ? 14.867 25.297 -5.031 1 89.62 86 ARG A O 1
ATOM 680 N N . ALA A 1 87 ? 15.492 26.297 -3.186 1 91.75 87 ALA A N 1
ATOM 681 C CA . ALA A 1 87 ? 14.578 25.469 -2.404 1 91.75 87 ALA A CA 1
ATOM 682 C C . ALA A 1 87 ? 13.25 26.188 -2.178 1 91.75 87 ALA A C 1
ATOM 684 O O . ALA A 1 87 ? 13.219 27.391 -1.917 1 91.75 87 ALA A O 1
ATOM 685 N N . VAL A 1 88 ? 12.18 25.5 -2.389 1 96.56 88 VAL A N 1
ATOM 686 C CA . VAL A 1 88 ? 10.844 26.016 -2.139 1 96.56 88 VAL A CA 1
ATOM 687 C C . VAL A 1 88 ? 10.227 25.297 -0.942 1 96.56 88 VAL A C 1
ATOM 689 O O . VAL A 1 88 ? 10.156 24.062 -0.917 1 96.56 88 VAL A O 1
ATOM 692 N N . LEU A 1 89 ? 9.836 26.062 0.022 1 97.94 89 LEU A N 1
ATOM 693 C CA . LEU A 1 89 ? 9.266 25.516 1.249 1 97.94 89 LEU A CA 1
ATOM 694 C C . LEU A 1 89 ? 7.742 25.547 1.202 1 97.94 89 LEU A C 1
ATOM 696 O O . LEU A 1 89 ? 7.152 26.5 0.695 1 97.94 89 LEU A O 1
ATOM 700 N N . VAL A 1 90 ? 7.109 24.547 1.806 1 98.5 90 VAL A N 1
ATOM 701 C CA . VAL A 1 90 ? 5.656 24.422 1.774 1 98.5 90 VAL A CA 1
ATOM 702 C C . VAL A 1 90 ? 5.094 24.594 3.182 1 98.5 90 VAL A C 1
ATOM 704 O O . VAL A 1 90 ? 5.594 24 4.137 1 98.5 90 VAL A O 1
ATOM 707 N N . TYR A 1 91 ? 4.07 25.453 3.262 1 98.62 91 TYR A N 1
ATOM 708 C CA . TYR A 1 91 ? 3.4 25.734 4.527 1 98.62 91 TYR A CA 1
ATOM 709 C C . TYR A 1 91 ? 1.89 25.578 4.387 1 98.62 91 TYR A C 1
ATOM 711 O O . TYR A 1 91 ? 1.33 25.828 3.316 1 98.62 91 TYR A O 1
ATOM 719 N N . LEU A 1 92 ? 1.301 25.203 5.508 1 98.75 92 LEU A N 1
ATOM 720 C CA . LEU A 1 92 ? -0.151 25.328 5.574 1 98.75 92 LEU A CA 1
ATOM 721 C C . LEU A 1 92 ? -0.563 26.797 5.66 1 98.75 92 LEU A C 1
ATOM 723 O O . LEU A 1 92 ? 0.088 27.594 6.34 1 98.75 92 LEU A O 1
ATOM 727 N N . THR A 1 93 ? -1.632 27.141 4.949 1 98.75 93 THR A N 1
ATOM 728 C CA . THR A 1 93 ? -2.295 28.406 5.215 1 98.75 93 THR A CA 1
ATOM 729 C C . THR A 1 93 ? -3.18 28.312 6.453 1 98.75 93 THR A C 1
ATOM 731 O O . THR A 1 93 ? -3.254 27.266 7.09 1 98.75 93 THR A O 1
ATOM 734 N N . GLU A 1 94 ? -3.82 29.422 6.828 1 98.62 94 GLU A N 1
ATOM 735 C CA . GLU A 1 94 ? -4.797 29.391 7.914 1 98.62 94 GLU A CA 1
ATOM 736 C C . GLU A 1 94 ? -5.922 28.406 7.602 1 98.62 94 GLU A C 1
ATOM 738 O O . GLU A 1 94 ? -6.34 27.641 8.469 1 98.62 94 GLU A O 1
ATOM 743 N N . LYS A 1 95 ? -6.336 28.438 6.371 1 98.44 95 LYS A N 1
ATOM 744 C CA . LYS A 1 95 ? -7.355 27.484 5.914 1 98.44 95 LYS A CA 1
ATOM 745 C C . LYS A 1 95 ? -6.871 26.047 6.047 1 98.44 95 LYS A C 1
ATOM 747 O O . LYS A 1 95 ? -7.621 25.172 6.48 1 98.44 95 LYS A O 1
ATOM 752 N N . GLY A 1 96 ? -5.621 25.797 5.648 1 98.56 96 GLY A N 1
ATOM 753 C CA . GLY A 1 96 ? -5.031 24.484 5.773 1 98.56 96 GLY A CA 1
ATOM 754 C C . GLY A 1 96 ? -4.941 24 7.211 1 98.56 96 GLY A C 1
ATOM 755 O O . GLY A 1 96 ? -5.254 22.844 7.508 1 98.56 96 GLY A O 1
ATOM 756 N N . GLU A 1 97 ? -4.562 24.906 8.094 1 98.38 97 GLU A N 1
ATOM 757 C CA . GLU A 1 97 ? -4.461 24.562 9.516 1 98.38 97 GLU A CA 1
ATOM 758 C C . GLU A 1 97 ? -5.816 24.156 10.078 1 98.38 97 GLU A C 1
ATOM 760 O O . GLU A 1 97 ? -5.91 23.219 10.883 1 98.38 97 GLU A O 1
ATOM 765 N N . GLN A 1 98 ? -6.809 24.844 9.633 1 98.25 98 GLN A N 1
ATOM 766 C CA . GLN A 1 98 ? -8.156 24.578 10.125 1 98.25 98 GLN A CA 1
ATOM 767 C C . GLN A 1 98 ? -8.68 23.234 9.617 1 98.25 98 GLN A C 1
ATOM 769 O O . GLN A 1 98 ? -9.57 22.641 10.219 1 98.25 98 GLN A O 1
ATOM 774 N N . LEU A 1 99 ? -8.102 22.734 8.539 1 98.12 99 LEU A N 1
ATOM 775 C CA . LEU A 1 99 ? -8.523 21.484 7.918 1 98.12 99 LEU A CA 1
ATOM 776 C C . LEU A 1 99 ? -7.879 20.281 8.609 1 98.12 99 LEU A C 1
ATOM 778 O O . LEU A 1 99 ? -8.414 19.172 8.562 1 98.12 99 LEU A O 1
ATOM 782 N N . ILE A 1 100 ? -6.75 20.453 9.289 1 98 100 ILE A N 1
ATOM 783 C CA . ILE A 1 100 ? -5.883 19.375 9.773 1 98 100 ILE A CA 1
ATOM 784 C C . ILE A 1 100 ? -6.637 18.516 10.781 1 98 100 ILE A C 1
ATOM 786 O O . ILE A 1 100 ? -6.578 17.281 10.727 1 98 100 ILE A O 1
ATOM 790 N N . PRO A 1 101 ? -7.465 19.156 11.688 1 97.94 101 PRO A N 1
ATOM 791 C CA . PRO A 1 101 ? -8.188 18.297 12.633 1 97.94 101 PRO A CA 1
ATOM 792 C C . PRO A 1 101 ? -9.117 17.297 11.938 1 97.94 101 PRO A C 1
ATOM 794 O O . PRO A 1 101 ? -9.242 16.156 12.375 1 97.94 101 PRO A O 1
ATOM 797 N N . GLN A 1 102 ? -9.719 17.688 10.867 1 97.94 102 GLN A N 1
ATOM 798 C CA . GLN A 1 102 ? -10.586 16.797 10.102 1 97.94 102 GLN A CA 1
ATOM 799 C C . GLN A 1 102 ? -9.781 15.703 9.406 1 97.94 102 GLN A C 1
ATOM 801 O O . GLN A 1 102 ? -10.211 14.547 9.359 1 97.94 102 GLN A O 1
ATOM 806 N N . ILE A 1 103 ? -8.656 16.062 8.906 1 98.06 103 ILE A N 1
ATOM 807 C CA . ILE A 1 103 ? -7.773 15.109 8.242 1 98.06 103 ILE A CA 1
ATOM 808 C C . ILE A 1 103 ? -7.301 14.055 9.25 1 98.06 103 ILE A C 1
ATOM 810 O O . ILE A 1 103 ? -7.344 12.859 8.961 1 98.06 103 ILE A O 1
ATOM 814 N N . GLU A 1 104 ? -6.93 14.516 10.414 1 97.12 104 GLU A N 1
ATOM 815 C CA . GLU A 1 104 ? -6.469 13.617 11.469 1 97.12 104 GLU A CA 1
ATOM 816 C C . GLU A 1 104 ? -7.594 12.703 11.945 1 97.12 104 GLU A C 1
ATOM 818 O O . GLU A 1 104 ? -7.355 11.547 12.297 1 97.12 104 GLU A O 1
ATOM 823 N N . GLN A 1 105 ? -8.781 13.25 11.938 1 97.69 105 GLN A N 1
ATOM 824 C CA . GLN A 1 105 ? -9.938 12.453 12.336 1 97.69 105 GLN A CA 1
ATOM 825 C C . GLN A 1 105 ? -10.18 11.312 11.352 1 97.69 105 GLN A C 1
ATOM 827 O O . GLN A 1 105 ? -10.508 10.195 11.75 1 97.69 105 GLN A O 1
ATOM 832 N N . ILE A 1 106 ? -10.039 11.609 10.094 1 97.88 106 ILE A N 1
ATOM 833 C CA . ILE A 1 106 ? -10.188 10.594 9.055 1 97.88 106 ILE A CA 1
ATOM 834 C C . ILE A 1 106 ? -9.188 9.461 9.289 1 97.88 106 ILE A C 1
ATOM 836 O O . ILE A 1 106 ? -9.547 8.281 9.234 1 97.88 106 ILE A O 1
ATOM 840 N N . ASP A 1 107 ? -7.969 9.812 9.562 1 96.88 107 ASP A N 1
ATOM 841 C CA . ASP A 1 107 ? -6.914 8.844 9.828 1 96.88 107 ASP A CA 1
ATOM 842 C C . ASP A 1 107 ? -7.234 8.016 11.07 1 96.88 107 ASP A C 1
ATOM 844 O O . ASP A 1 107 ? -7.133 6.785 11.047 1 96.88 107 ASP A O 1
ATOM 848 N N . ARG A 1 108 ? -7.648 8.664 12.141 1 96.94 108 ARG A N 1
ATOM 849 C C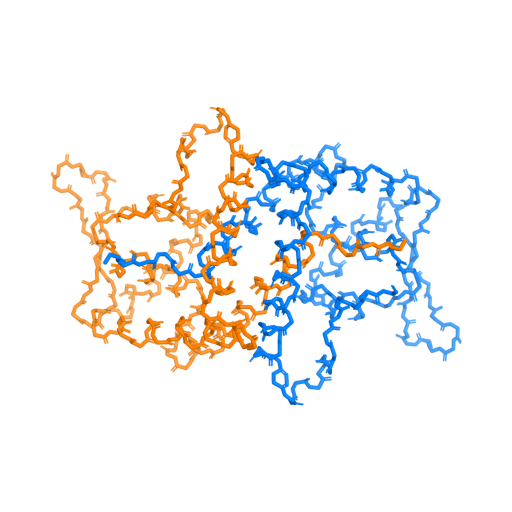A . ARG A 1 108 ? -7.938 8.016 13.414 1 96.94 108 ARG A CA 1
ATOM 850 C C . ARG A 1 108 ? -9.109 7.051 13.273 1 96.94 108 ARG A C 1
ATOM 852 O O . ARG A 1 108 ? -9.102 5.969 13.867 1 96.94 108 ARG A O 1
ATOM 859 N N . GLU A 1 109 ? -10.117 7.449 12.555 1 97.69 109 GLU A N 1
ATOM 860 C CA . GLU A 1 109 ? -11.281 6.594 12.352 1 97.69 109 GLU A CA 1
ATOM 861 C C . GLU A 1 109 ? -10.898 5.297 11.648 1 97.69 109 GLU A C 1
ATOM 863 O O . GLU A 1 109 ? -11.375 4.219 12.023 1 97.69 109 GLU A O 1
ATOM 868 N N . TRP A 1 110 ? -10.148 5.422 10.656 1 97.62 110 TRP A N 1
ATOM 869 C CA . TRP A 1 110 ? -9.688 4.211 9.984 1 97.62 110 TRP A CA 1
ATOM 870 C C . TRP A 1 110 ? -8.867 3.338 10.93 1 97.62 110 TRP A C 1
ATOM 872 O O . TRP A 1 110 ? -9.039 2.115 10.961 1 97.62 110 TRP A O 1
ATOM 882 N N . GLU A 1 111 ? -7.895 3.98 11.625 1 98.06 111 GLU A N 1
ATOM 883 C CA . GLU A 1 111 ? -7.035 3.23 12.539 1 98.06 111 GLU A CA 1
ATOM 884 C C . GLU A 1 111 ? -7.855 2.479 13.578 1 98.06 111 GLU A C 1
ATOM 886 O O . GLU A 1 111 ? -7.586 1.312 13.867 1 98.06 111 GLU A O 1
ATOM 891 N N . GLU A 1 112 ? -8.875 3.121 14.117 1 98.19 112 GLU A N 1
ATOM 892 C CA . GLU A 1 112 ? -9.758 2.473 15.078 1 98.19 112 GLU A CA 1
ATOM 893 C C . GLU A 1 112 ? -10.469 1.271 14.461 1 98.19 112 GLU A C 1
ATOM 895 O O . GLU A 1 112 ? -10.586 0.219 15.094 1 98.19 112 GLU A O 1
ATOM 900 N N . ALA A 1 113 ? -10.898 1.412 13.234 1 97.88 113 ALA A N 1
ATOM 901 C CA . ALA A 1 113 ? -11.539 0.304 12.539 1 97.88 113 ALA A CA 1
ATOM 902 C C . ALA A 1 113 ? -10.555 -0.834 12.289 1 97.88 113 ALA A C 1
ATOM 904 O O . ALA A 1 113 ? -10.906 -2.008 12.445 1 97.88 113 ALA A O 1
ATOM 905 N N . ALA A 1 114 ? -9.336 -0.489 11.938 1 98.12 114 ALA A N 1
ATOM 906 C CA . ALA A 1 114 ? -8.297 -1.473 11.648 1 98.12 114 ALA A CA 1
ATOM 907 C C . ALA A 1 114 ? -7.969 -2.305 12.883 1 98.12 114 ALA A C 1
ATOM 909 O O . ALA A 1 114 ? -7.609 -3.479 12.773 1 98.12 114 ALA A O 1
ATOM 910 N N . TYR A 1 115 ? -8.133 -1.705 14.039 1 98.38 115 TYR A N 1
ATOM 911 C CA . TYR A 1 115 ? -7.781 -2.361 15.289 1 98.38 115 TYR A CA 1
ATOM 912 C C . TYR A 1 115 ? -9 -3.021 15.922 1 98.38 115 TYR A C 1
ATOM 914 O O . TYR A 1 115 ? -8.969 -3.408 17.094 1 98.38 115 TYR A O 1
ATOM 922 N N . SER A 1 116 ? -10.125 -3.039 15.242 1 98 116 SER A N 1
ATOM 923 C CA . SER A 1 116 ? -11.305 -3.699 15.789 1 98 116 SER A CA 1
ATOM 924 C C . SER A 1 116 ? -10.961 -5.086 16.328 1 98 116 SER A C 1
ATOM 926 O O . SER A 1 116 ? -10.32 -5.883 15.633 1 98 116 SER A O 1
ATOM 928 N N . GLY A 1 117 ? -11.242 -5.375 17.562 1 98.06 117 GLY A N 1
ATOM 929 C CA . GLY A 1 117 ? -11.031 -6.68 18.172 1 98.06 117 GLY A CA 1
ATOM 930 C C . GLY A 1 117 ? -9.68 -6.812 18.844 1 98.06 117 GLY A C 1
ATOM 931 O O . GLY A 1 117 ? -9.367 -7.859 19.422 1 98.06 117 GLY A O 1
ATOM 932 N N . PHE A 1 118 ? -8.906 -5.785 18.812 1 98.5 118 PHE A N 1
ATOM 933 C CA . PHE A 1 118 ? -7.602 -5.805 19.469 1 98.5 118 PHE A CA 1
ATOM 934 C C . PHE A 1 118 ? -7.703 -5.281 20.891 1 98.5 118 PHE A C 1
ATOM 936 O O . PHE A 1 118 ? -8.414 -4.305 21.156 1 98.5 118 PHE A O 1
ATOM 943 N N . SER A 1 119 ? -7.031 -5.906 21.812 1 98.31 119 SER A N 1
ATOM 944 C CA . SER A 1 119 ? -6.785 -5.293 23.109 1 98.31 119 SER A CA 1
ATOM 945 C C . SER A 1 119 ? -5.77 -4.16 23.016 1 98.31 119 SER A C 1
ATOM 947 O O . SER A 1 119 ? -5.094 -4.016 21.984 1 98.31 119 SER A O 1
ATOM 949 N N . GLU A 1 120 ? -5.691 -3.377 24.016 1 97.31 120 GLU A N 1
ATOM 950 C CA . GLU A 1 120 ? -4.707 -2.303 24.031 1 97.31 120 GLU A CA 1
ATOM 951 C C . GLU A 1 120 ? -3.289 -2.854 23.891 1 97.31 120 GLU A C 1
ATOM 953 O O . GLU A 1 120 ? -2.451 -2.268 23.203 1 97.31 120 GLU A O 1
ATOM 958 N N . GLU A 1 121 ? -3.066 -3.939 24.5 1 97.62 121 GLU A N 1
ATOM 959 C CA . GLU A 1 121 ? -1.754 -4.574 24.422 1 97.62 121 GLU A CA 1
ATOM 960 C C . GLU A 1 121 ? -1.478 -5.098 23.016 1 97.62 121 GLU A C 1
ATOM 962 O O . GLU A 1 121 ? -0.367 -4.949 22.5 1 97.62 121 GLU A O 1
ATOM 967 N N . GLU A 1 122 ? -2.477 -5.645 22.391 1 97.88 122 GLU A N 1
ATOM 968 C CA . GLU A 1 122 ? -2.336 -6.141 21.016 1 97.88 122 GLU A CA 1
ATOM 969 C C . GLU A 1 122 ? -2.084 -4.996 20.047 1 97.88 122 GLU A C 1
ATOM 971 O O . GLU A 1 122 ? -1.301 -5.137 19.094 1 97.88 122 GLU A O 1
ATOM 976 N N . ARG A 1 123 ? -2.727 -3.887 20.281 1 97.69 123 ARG A N 1
ATOM 977 C CA . ARG A 1 123 ? -2.523 -2.713 19.438 1 97.69 123 ARG A CA 1
ATOM 978 C C . ARG A 1 123 ? -1.07 -2.254 19.484 1 97.69 123 ARG A C 1
ATOM 980 O O . ARG A 1 123 ? -0.46 -2.012 18.438 1 97.69 123 ARG A O 1
ATOM 987 N N . LYS A 1 124 ? -0.609 -2.17 20.688 1 96.94 124 LYS A N 1
ATOM 988 C CA . LYS A 1 124 ? 0.767 -1.721 20.875 1 96.94 124 LYS A CA 1
ATOM 989 C C . LYS A 1 124 ? 1.754 -2.678 20.203 1 96.94 124 LYS A C 1
ATOM 991 O O . LYS A 1 124 ? 2.691 -2.244 19.531 1 96.94 124 LYS A O 1
ATOM 996 N N . GLN A 1 125 ? 1.544 -3.93 20.359 1 97.69 125 GLN A N 1
ATOM 997 C CA . GLN A 1 125 ? 2.426 -4.938 19.766 1 97.69 125 GLN A CA 1
ATOM 998 C C . GLN A 1 125 ? 2.338 -4.934 18.25 1 97.69 125 GLN A C 1
ATOM 1000 O O . GLN A 1 125 ? 3.357 -5.027 17.562 1 97.69 125 GLN A O 1
ATOM 1005 N N . ALA A 1 126 ? 1.107 -4.816 17.75 1 98.12 126 ALA A N 1
ATOM 1006 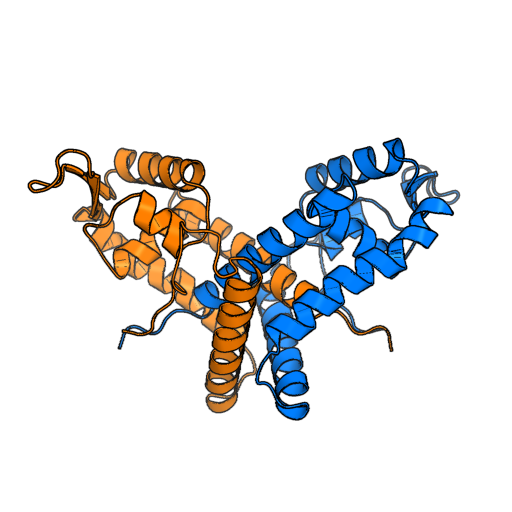C CA . ALA A 1 126 ? 0.904 -4.77 16.312 1 98.12 126 ALA A CA 1
ATOM 1007 C C . ALA A 1 126 ? 1.638 -3.584 15.688 1 98.12 126 ALA A C 1
ATOM 1009 O O . ALA A 1 126 ? 2.289 -3.723 14.648 1 98.12 126 ALA A O 1
ATOM 1010 N N . LYS A 1 127 ? 1.51 -2.5 16.328 1 97.19 127 LYS A N 1
ATOM 1011 C CA . LYS A 1 127 ? 2.164 -1.295 15.836 1 97.19 127 LYS A CA 1
ATOM 1012 C C . LYS A 1 127 ? 3.684 -1.44 15.867 1 97.19 127 LYS A C 1
ATOM 1014 O O . LYS A 1 127 ? 4.375 -1.02 14.938 1 97.19 127 LYS A O 1
ATOM 1019 N N . LEU A 1 128 ? 4.18 -2.02 16.938 1 96.88 128 LEU A N 1
ATOM 1020 C CA . LEU A 1 128 ? 5.617 -2.248 17.047 1 96.88 128 LEU A CA 1
ATOM 1021 C C . LEU A 1 128 ? 6.113 -3.164 15.938 1 96.88 128 LEU A C 1
ATOM 1023 O O . LEU A 1 128 ? 7.145 -2.889 15.312 1 96.88 128 LEU A O 1
ATOM 1027 N N . PHE A 1 129 ? 5.438 -4.227 15.688 1 98 129 PHE A N 1
ATOM 1028 C CA . PHE A 1 129 ? 5.824 -5.172 14.648 1 98 129 PHE A CA 1
ATOM 1029 C C . PHE A 1 129 ? 5.758 -4.52 13.273 1 98 129 PHE A C 1
ATOM 1031 O O . PHE A 1 129 ? 6.648 -4.715 12.445 1 98 129 PHE A O 1
ATOM 1038 N N . LEU A 1 130 ? 4.723 -3.748 13.039 1 97.88 130 LEU A N 1
ATOM 1039 C CA . LEU A 1 130 ? 4.562 -3.102 11.742 1 97.88 130 LEU A CA 1
ATOM 1040 C C . LEU A 1 130 ? 5.656 -2.064 11.508 1 97.88 130 LEU A C 1
ATOM 1042 O O . LEU A 1 130 ? 6.133 -1.897 10.383 1 97.88 130 LEU A O 1
ATOM 1046 N N . ARG A 1 131 ? 5.98 -1.365 12.562 1 96.81 131 ARG A N 1
ATOM 1047 C CA . ARG A 1 131 ? 7.098 -0.432 12.461 1 96.81 131 ARG A CA 1
ATOM 1048 C C . ARG A 1 131 ? 8.375 -1.15 12.039 1 96.81 131 ARG A C 1
ATOM 1050 O O . ARG A 1 131 ? 9.078 -0.698 11.133 1 96.81 131 ARG A O 1
ATOM 1057 N N . LYS A 1 132 ? 8.672 -2.225 12.648 1 97.44 132 LYS A N 1
ATOM 1058 C CA . LYS A 1 132 ? 9.875 -2.988 12.336 1 97.44 132 LYS A CA 1
ATOM 1059 C C . LYS A 1 132 ? 9.812 -3.535 10.906 1 97.44 132 LYS A C 1
ATOM 1061 O O . LYS A 1 132 ? 10.805 -3.486 10.18 1 97.44 132 LYS A O 1
ATOM 1066 N N . ILE A 1 133 ? 8.688 -4.035 10.508 1 98.31 133 ILE A N 1
ATOM 1067 C CA . ILE A 1 133 ? 8.508 -4.559 9.164 1 98.31 133 ILE A CA 1
ATOM 1068 C C . ILE A 1 133 ? 8.703 -3.443 8.141 1 98.31 133 ILE A C 1
ATOM 1070 O O . ILE A 1 133 ? 9.367 -3.637 7.117 1 98.31 133 ILE A O 1
ATOM 1074 N N . ALA A 1 134 ? 8.094 -2.279 8.43 1 97.06 134 ALA A N 1
ATOM 1075 C CA . ALA A 1 134 ? 8.242 -1.134 7.539 1 97.06 134 ALA A CA 1
ATOM 1076 C C . ALA A 1 134 ? 9.711 -0.73 7.398 1 97.06 134 ALA A C 1
ATOM 1078 O O . ALA A 1 134 ? 10.188 -0.471 6.293 1 97.06 134 ALA A O 1
ATOM 1079 N N . GLN A 1 135 ? 10.398 -0.678 8.461 1 95.31 135 GLN A N 1
ATOM 1080 C CA . GLN A 1 135 ? 11.805 -0.311 8.445 1 95.31 135 GLN A CA 1
ATOM 1081 C C . GLN A 1 135 ? 12.633 -1.336 7.672 1 95.31 135 GLN A C 1
ATOM 1083 O O . GLN A 1 135 ? 13.469 -0.97 6.84 1 95.31 135 GLN A O 1
ATOM 1088 N N . ASN A 1 136 ? 12.422 -2.602 7.957 1 96.56 136 ASN A N 1
ATOM 1089 C CA . ASN A 1 136 ? 13.133 -3.668 7.262 1 96.56 136 ASN A CA 1
ATOM 1090 C C . ASN A 1 136 ? 12.844 -3.65 5.762 1 96.56 136 ASN A C 1
ATOM 1092 O O . ASN A 1 136 ? 13.742 -3.84 4.949 1 96.56 136 ASN A O 1
ATOM 1096 N N . SER A 1 137 ? 11.539 -3.484 5.449 1 96.88 137 SER A N 1
ATOM 1097 C CA . SER A 1 137 ? 11.156 -3.416 4.043 1 96.88 137 SER A CA 1
ATOM 1098 C C . SER A 1 137 ? 11.852 -2.258 3.336 1 96.88 137 SER A C 1
ATOM 1100 O O . SER A 1 137 ? 12.352 -2.416 2.221 1 96.88 137 SER A O 1
ATOM 1102 N N . TYR A 1 138 ? 11.867 -1.133 4.004 1 95.25 138 TYR A N 1
ATOM 1103 C CA . TYR A 1 138 ? 12.516 0.057 3.463 1 95.25 138 TYR A CA 1
ATOM 1104 C C . TYR A 1 138 ? 14 -0.191 3.217 1 95.25 138 TYR A C 1
ATOM 1106 O O . TYR A 1 138 ? 14.508 0.086 2.129 1 95.25 138 TYR A O 1
ATOM 1114 N N . GLU A 1 139 ? 14.68 -0.722 4.137 1 93.62 139 GLU A N 1
ATOM 1115 C CA . GLU A 1 139 ? 16.109 -0.969 4.039 1 93.62 139 GLU A CA 1
ATOM 1116 C C . GLU A 1 139 ? 16.422 -1.981 2.941 1 93.62 139 GLU A C 1
ATOM 1118 O O . GLU A 1 139 ? 17.453 -1.88 2.27 1 93.62 139 GLU A O 1
ATOM 1123 N N . ASN A 1 140 ? 15.5 -2.932 2.873 1 93.62 140 ASN A N 1
ATOM 1124 C CA . ASN A 1 140 ? 15.672 -3.934 1.825 1 93.62 140 ASN A CA 1
ATOM 1125 C C . ASN A 1 140 ? 15.531 -3.32 0.435 1 93.62 140 ASN A C 1
ATOM 1127 O O . ASN A 1 140 ? 16.188 -3.762 -0.512 1 93.62 140 ASN A O 1
ATOM 1131 N N . ALA A 1 141 ? 14.664 -2.355 0.285 1 93.12 141 ALA A N 1
ATOM 1132 C CA . ALA A 1 141 ? 14.406 -1.725 -1.007 1 93.12 141 ALA A CA 1
ATOM 1133 C C . ALA A 1 141 ? 15.5 -0.721 -1.354 1 93.12 141 ALA A C 1
ATOM 1135 O O . ALA A 1 141 ? 15.875 -0.578 -2.521 1 93.12 141 ALA A O 1
ATOM 1136 N N . TYR A 1 142 ? 15.922 0.028 -0.447 1 86.12 142 TYR A N 1
ATOM 1137 C CA . TYR A 1 142 ? 16.812 1.15 -0.72 1 86.12 142 TYR A CA 1
ATOM 1138 C C . TYR A 1 142 ? 18.188 0.903 -0.135 1 86.12 142 TYR A C 1
ATOM 1140 O O . TYR A 1 142 ? 19.078 1.755 -0.239 1 86.12 142 TYR A O 1
ATOM 1148 N N . GLU A 1 143 ? 18.672 -0.36 -0.299 1 66.44 143 GLU A N 1
ATOM 1149 C CA . GLU A 1 143 ? 20.016 -0.761 0.113 1 66.44 143 GLU A CA 1
ATOM 1150 C C . GLU A 1 143 ? 20.922 0.452 0.299 1 66.44 143 GLU A C 1
ATOM 1152 O O . GLU A 1 143 ? 20.609 1.546 -0.177 1 66.44 143 GLU A O 1
ATOM 1157 N N . LYS A 1 144 ? 22.125 0.34 1.032 1 54.47 144 LYS A N 1
ATOM 1158 C CA . LYS A 1 144 ? 23.188 1.266 1.411 1 54.47 144 LYS A CA 1
ATOM 1159 C C . LYS A 1 144 ? 23.562 2.182 0.249 1 54.47 144 LYS A C 1
ATOM 1161 O O . LYS A 1 144 ? 23.938 3.336 0.459 1 54.47 144 LYS A O 1
ATOM 1166 N N . GLY A 1 145 ? 22.875 1.981 -0.805 1 50.5 145 GLY A N 1
ATOM 1167 C CA . GLY A 1 145 ? 23.438 2.746 -1.906 1 50.5 145 GLY A CA 1
ATOM 1168 C C . GLY A 1 145 ? 22.453 3.732 -2.51 1 50.5 145 GLY A C 1
ATOM 1169 O O . GLY A 1 145 ? 22.812 4.527 -3.379 1 50.5 145 GLY A O 1
ATOM 1170 N N . ASP A 1 146 ? 21.297 3.486 -2.273 1 55 146 ASP A N 1
ATOM 1171 C CA . ASP A 1 146 ? 20.422 4.473 -2.898 1 55 146 ASP A CA 1
ATOM 1172 C C . ASP A 1 146 ? 20.391 5.77 -2.096 1 55 146 ASP A C 1
ATOM 1174 O O . ASP A 1 146 ? 20.094 5.762 -0.9 1 55 146 ASP A O 1
ATOM 1178 N N . ARG A 1 147 ? 21.344 6.629 -2.631 1 48.41 147 ARG A N 1
ATOM 1179 C CA . ARG A 1 147 ? 21.719 7.91 -2.039 1 48.41 147 ARG A CA 1
ATOM 1180 C C . ARG A 1 147 ? 20.469 8.703 -1.631 1 48.41 147 ARG A C 1
ATOM 1182 O O . ARG A 1 147 ? 20.578 9.672 -0.882 1 48.41 147 ARG A O 1
ATOM 1189 N N . LYS A 1 148 ? 19.5 8.375 -2.322 1 54.31 148 LYS A N 1
ATOM 1190 C CA . LYS A 1 148 ? 18.516 9.438 -2.158 1 54.31 148 LYS A CA 1
ATOM 1191 C C . LYS A 1 148 ? 17.938 9.43 -0.75 1 54.31 148 LYS A C 1
ATOM 1193 O O . LYS A 1 148 ? 17.766 10.492 -0.139 1 54.31 148 LYS A O 1
ATOM 1198 N N . TRP A 1 149 ? 17.703 8.141 -0.289 1 58.75 149 TRP A N 1
ATOM 1199 C CA . TRP A 1 149 ? 17.094 8.227 1.035 1 58.75 149 TRP A CA 1
ATOM 1200 C C . TRP A 1 149 ? 17.859 7.359 2.037 1 58.75 149 TRP A C 1
ATOM 1202 O O . TRP A 1 149 ? 17.781 6.133 1.984 1 58.75 149 TRP A O 1
ATOM 1212 N N . LYS A 1 150 ? 18.875 7.938 2.672 1 56.5 150 LYS A N 1
ATOM 1213 C CA . LYS A 1 150 ? 19.844 7.305 3.553 1 56.5 150 LYS A CA 1
ATOM 1214 C C . LYS A 1 150 ? 19.172 6.746 4.805 1 56.5 150 LYS A C 1
ATOM 1216 O O . LYS A 1 150 ? 19.656 5.766 5.383 1 56.5 150 LYS A O 1
ATOM 1221 N N . GLU A 1 151 ? 18 7.406 5.129 1 75.25 151 GLU A N 1
ATOM 1222 C CA . GLU A 1 151 ? 17.484 6.996 6.434 1 75.25 151 GLU A CA 1
ATOM 1223 C C . GLU A 1 151 ? 15.977 6.734 6.375 1 75.25 151 GLU A C 1
ATOM 1225 O O . GLU A 1 151 ? 15.273 7.316 5.547 1 75.25 151 GLU A O 1
ATOM 1230 N N . PHE A 1 152 ? 15.547 5.684 7.164 1 81.19 152 PHE A N 1
ATOM 1231 C CA . PHE A 1 152 ? 14.125 5.426 7.328 1 81.19 152 PHE A CA 1
ATOM 1232 C C . PHE A 1 152 ? 13.383 6.703 7.695 1 81.19 152 PHE A C 1
ATOM 1234 O O . PHE A 1 152 ? 13.703 7.348 8.695 1 81.19 152 PHE A O 1
ATOM 1241 N N . PRO A 1 153 ? 12.352 7.012 6.938 1 80.5 153 PRO A N 1
ATOM 1242 C CA . PRO A 1 153 ? 11.805 8.359 7.078 1 80.5 153 PRO A CA 1
ATOM 1243 C C . PRO A 1 153 ? 10.828 8.484 8.25 1 80.5 153 PRO A C 1
ATOM 1245 O O . PRO A 1 153 ? 10.578 9.586 8.734 1 80.5 153 PRO A O 1
ATOM 1248 N N . LEU A 1 154 ? 10.203 7.418 8.672 1 81.94 154 LEU A N 1
ATOM 1249 C CA . LEU A 1 154 ? 9.219 7.512 9.75 1 81.94 154 LEU A CA 1
ATOM 1250 C C . LEU A 1 154 ? 9.898 7.41 11.109 1 81.94 154 LEU A C 1
ATOM 1252 O O . LEU A 1 154 ? 10.062 6.312 11.648 1 81.94 154 LEU A O 1
ATOM 1256 N N . LYS A 1 155 ? 10.57 8.516 11.516 1 68.88 155 LYS A N 1
ATOM 1257 C CA . LYS A 1 155 ? 11.281 8.516 12.789 1 68.88 155 LYS A CA 1
ATOM 1258 C C . LYS A 1 155 ? 10.414 9.109 13.898 1 68.88 155 LYS A C 1
ATOM 1260 O O . LYS A 1 155 ? 9.688 10.078 13.672 1 68.88 155 LYS A O 1
ATOM 1265 N N . ASN A 1 156 ? 10.039 8.219 14.938 1 57.22 156 ASN A N 1
ATOM 1266 C CA . ASN A 1 156 ? 9.352 8.789 16.094 1 57.22 156 ASN A CA 1
ATOM 1267 C C . ASN A 1 156 ? 10.109 9.984 16.656 1 57.22 156 ASN A C 1
ATOM 1269 O O . ASN A 1 156 ? 11.336 9.961 16.75 1 57.22 156 ASN A O 1
ATOM 1273 N N . GLN A 1 157 ? 9.602 11.258 16.594 1 46.22 157 GLN A N 1
ATOM 1274 C CA . GLN A 1 157 ? 10.242 12.32 17.375 1 46.22 157 GLN A CA 1
ATOM 1275 C C . GLN A 1 157 ? 10.195 12.008 18.859 1 46.22 157 GLN A C 1
ATOM 1277 O O . GLN A 1 157 ? 9.297 11.305 19.328 1 46.22 157 GLN A O 1
ATOM 1282 N N . MET B 1 1 ? 3.252 12.742 22.469 1 38.91 1 MET B N 1
ATOM 1283 C CA . MET B 1 1 ? 4.344 12.203 21.656 1 38.91 1 MET B CA 1
ATOM 1284 C C . MET B 1 1 ? 3.826 11.695 20.312 1 38.91 1 MET B C 1
ATOM 1286 O O . MET B 1 1 ? 3.035 10.75 20.266 1 38.91 1 MET B O 1
ATOM 1290 N N . ASP B 1 2 ? 3.617 12.648 19.234 1 56.41 2 ASP B N 1
ATOM 1291 C CA . ASP B 1 2 ? 2.82 12.648 18 1 56.41 2 ASP B CA 1
ATOM 1292 C C . ASP B 1 2 ? 3.143 11.438 17.141 1 56.41 2 ASP B C 1
ATOM 1294 O O . ASP B 1 2 ? 4.262 11.305 16.641 1 56.41 2 ASP B O 1
ATOM 1298 N N . GLU B 1 3 ? 2.619 10.227 17.594 1 80.56 3 GLU B N 1
ATOM 1299 C CA . GLU B 1 3 ? 2.869 8.852 17.172 1 80.56 3 GLU B CA 1
ATOM 1300 C C . GLU B 1 3 ? 2.539 8.664 15.695 1 80.56 3 GLU B C 1
ATOM 1302 O O . GLU B 1 3 ? 1.561 9.219 15.195 1 80.56 3 GLU B O 1
ATOM 1307 N N . ILE B 1 4 ? 3.555 8.21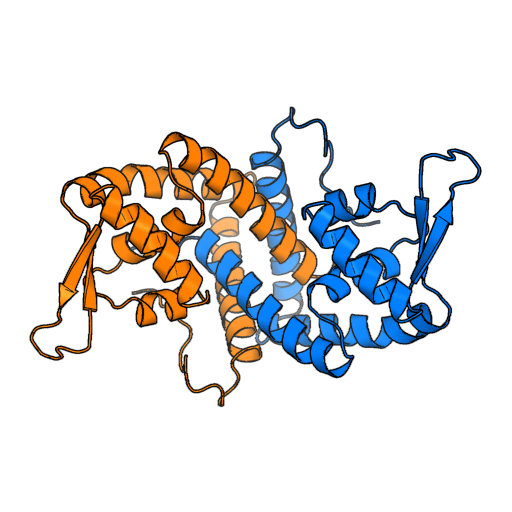9 15.016 1 91.12 4 ILE B N 1
ATOM 1308 C CA . ILE B 1 4 ? 3.365 7.859 13.617 1 91.12 4 ILE B CA 1
ATOM 1309 C C . ILE B 1 4 ? 2.141 6.957 13.477 1 91.12 4 ILE B C 1
ATOM 1311 O O . ILE B 1 4 ? 2.012 5.961 14.188 1 91.12 4 ILE B O 1
ATOM 1315 N N . PRO B 1 5 ? 1.235 7.41 12.703 1 94.5 5 PRO B N 1
ATOM 1316 C CA . PRO B 1 5 ? 0.003 6.633 12.547 1 94.5 5 PRO B CA 1
ATOM 1317 C C . PRO B 1 5 ? 0.245 5.258 11.93 1 94.5 5 PRO B C 1
ATOM 1319 O O . PRO B 1 5 ? 1.22 5.07 11.195 1 94.5 5 PRO B O 1
ATOM 1322 N N . LEU B 1 6 ? -0.603 4.297 12.242 1 96.69 6 LEU B N 1
ATOM 1323 C CA . LEU B 1 6 ? -0.548 2.945 11.695 1 96.69 6 LEU B CA 1
ATOM 1324 C C . LEU B 1 6 ? -0.525 2.977 10.172 1 96.69 6 LEU B C 1
ATOM 1326 O O . LEU B 1 6 ? 0.229 2.23 9.539 1 96.69 6 LEU B O 1
ATOM 1330 N N . GLY B 1 7 ? -1.349 3.871 9.602 1 96.69 7 GLY B N 1
ATOM 1331 C CA . GLY B 1 7 ? -1.44 3.994 8.156 1 96.69 7 GLY B CA 1
ATOM 1332 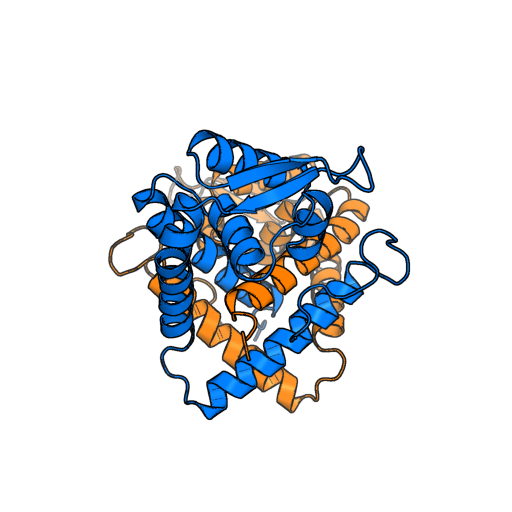C C . GLY B 1 7 ? -0.119 4.352 7.504 1 96.69 7 GLY B C 1
ATOM 1333 O O . GLY B 1 7 ? 0.15 3.947 6.371 1 96.69 7 GLY B O 1
ATOM 1334 N N . ALA B 1 8 ? 0.703 5.086 8.219 1 95.81 8 ALA B N 1
ATOM 1335 C CA . ALA B 1 8 ? 2.014 5.465 7.699 1 95.81 8 ALA B CA 1
ATOM 1336 C C . ALA B 1 8 ? 2.938 4.254 7.605 1 95.81 8 ALA B C 1
ATOM 1338 O O . ALA B 1 8 ? 3.666 4.094 6.621 1 95.81 8 ALA B O 1
ATOM 1339 N N . TYR B 1 9 ? 2.898 3.377 8.586 1 96.62 9 TYR B N 1
ATOM 1340 C CA . TYR B 1 9 ? 3.732 2.18 8.562 1 96.62 9 TYR B CA 1
ATOM 1341 C C . TYR B 1 9 ? 3.283 1.227 7.461 1 96.62 9 TYR B C 1
ATOM 1343 O O . TYR B 1 9 ? 4.113 0.641 6.762 1 96.62 9 TYR B O 1
ATOM 1351 N N . ILE B 1 10 ? 1.979 1.074 7.281 1 97.88 10 ILE B N 1
ATOM 1352 C CA . ILE B 1 10 ? 1.445 0.217 6.227 1 97.88 10 ILE B CA 1
ATOM 1353 C C . ILE B 1 10 ? 1.856 0.762 4.863 1 97.88 10 ILE B C 1
ATOM 1355 O O . ILE B 1 10 ? 2.318 0.011 4 1 97.88 10 ILE B O 1
ATOM 1359 N N . SER B 1 11 ? 1.724 2.055 4.684 1 97.19 11 SER B N 1
ATOM 1360 C CA . SER B 1 11 ? 2.082 2.691 3.418 1 97.19 11 SER B CA 1
ATOM 1361 C C . SER B 1 11 ? 3.566 2.523 3.115 1 97.19 11 SER B C 1
ATOM 1363 O O . SER B 1 11 ? 3.943 2.197 1.988 1 97.19 11 SER B O 1
ATOM 1365 N N . MET B 1 12 ? 4.363 2.744 4.121 1 95.81 12 MET B N 1
ATOM 1366 C CA . MET B 1 12 ? 5.809 2.629 3.951 1 95.81 12 MET B CA 1
ATOM 1367 C C . MET B 1 12 ? 6.203 1.197 3.602 1 95.81 12 MET B C 1
ATOM 1369 O O . MET B 1 12 ? 7.016 0.975 2.701 1 95.81 12 MET B O 1
ATOM 1373 N N . ALA B 1 13 ? 5.672 0.216 4.328 1 97.69 13 ALA B N 1
ATOM 1374 C CA . ALA B 1 13 ? 5.945 -1.19 4.047 1 97.69 13 ALA B CA 1
ATOM 1375 C C . ALA B 1 13 ? 5.523 -1.558 2.627 1 97.69 13 ALA B C 1
ATOM 1377 O O . ALA B 1 13 ? 6.266 -2.23 1.906 1 97.69 13 ALA B O 1
ATOM 1378 N N . TYR B 1 14 ? 4.359 -1.083 2.23 1 97.69 14 TYR B N 1
ATOM 1379 C CA . TYR B 1 14 ? 3.814 -1.395 0.914 1 97.69 14 TYR B CA 1
ATOM 1380 C C . TYR B 1 14 ? 4.668 -0.782 -0.191 1 97.69 14 TYR B C 1
ATOM 1382 O O . TYR B 1 14 ? 5.051 -1.47 -1.14 1 97.69 14 TYR B O 1
ATOM 1390 N N . ARG B 1 15 ? 4.945 0.481 -0.082 1 96.44 15 ARG B N 1
ATOM 1391 C CA . ARG B 1 15 ? 5.656 1.176 -1.148 1 96.44 15 ARG B CA 1
ATOM 1392 C C . ARG B 1 15 ? 7.086 0.661 -1.276 1 96.44 15 ARG B C 1
ATOM 1394 O O . ARG B 1 15 ? 7.617 0.558 -2.383 1 96.44 15 ARG B O 1
ATOM 1401 N N . SER B 1 16 ? 7.73 0.395 -0.164 1 95.88 16 SER B N 1
ATOM 1402 C CA . SER B 1 16 ? 9.07 -0.183 -0.227 1 95.88 16 SER B CA 1
ATOM 1403 C C . SER B 1 16 ? 9.039 -1.589 -0.815 1 95.88 16 SER B C 1
ATOM 1405 O O . SER B 1 16 ? 9.93 -1.971 -1.574 1 95.88 16 SER B O 1
ATOM 1407 N N . HIS B 1 17 ? 8.016 -2.393 -0.418 1 97.31 17 HIS B N 1
ATOM 1408 C CA . HIS B 1 17 ? 7.781 -3.697 -1.027 1 97.31 17 HIS B CA 1
ATOM 1409 C C . HIS B 1 17 ? 7.637 -3.578 -2.541 1 97.31 17 HIS B C 1
ATOM 1411 O O . HIS B 1 17 ? 8.273 -4.324 -3.291 1 97.31 17 HIS B O 1
ATOM 1417 N N . PHE B 1 18 ? 6.883 -2.656 -2.984 1 96.38 18 PHE B N 1
ATOM 1418 C CA . PHE B 1 18 ? 6.633 -2.42 -4.402 1 96.38 18 PHE B CA 1
ATOM 1419 C C . PHE B 1 18 ? 7.93 -2.123 -5.141 1 96.38 18 PHE B C 1
ATOM 1421 O O . PHE B 1 18 ? 8.203 -2.707 -6.191 1 96.38 18 PHE B O 1
ATOM 1428 N N . VAL B 1 19 ? 8.742 -1.278 -4.57 1 94.75 19 VAL B N 1
ATOM 1429 C CA . VAL B 1 19 ? 10.008 -0.891 -5.184 1 94.75 19 VAL B CA 1
ATOM 1430 C C . VAL B 1 19 ? 10.914 -2.115 -5.324 1 94.75 19 VAL B C 1
ATOM 1432 O O . VAL B 1 19 ? 11.492 -2.348 -6.387 1 94.75 19 VAL B O 1
ATOM 1435 N N . ARG B 1 20 ? 11.008 -2.867 -4.293 1 95.69 20 ARG B N 1
ATOM 1436 C CA . ARG B 1 20 ? 11.859 -4.047 -4.289 1 95.69 20 ARG B CA 1
ATOM 1437 C C . ARG B 1 20 ? 11.375 -5.082 -5.301 1 95.69 20 ARG B C 1
ATOM 1439 O O . ARG B 1 20 ? 12.172 -5.648 -6.051 1 95.69 20 ARG B O 1
ATOM 1446 N N . ILE B 1 21 ? 10.07 -5.316 -5.309 1 97.5 21 ILE B N 1
ATOM 1447 C CA . ILE B 1 21 ? 9.484 -6.305 -6.211 1 97.5 21 ILE B CA 1
ATOM 1448 C C . ILE B 1 21 ? 9.656 -5.852 -7.656 1 97.5 21 ILE B C 1
ATOM 1450 O O . ILE B 1 21 ? 10.047 -6.645 -8.523 1 97.5 21 ILE B O 1
ATOM 1454 N N . ASN B 1 22 ? 9.398 -4.617 -7.887 1 96.38 22 ASN B N 1
ATOM 1455 C CA . ASN B 1 22 ? 9.547 -4.102 -9.242 1 96.38 22 ASN B CA 1
ATOM 1456 C C . ASN B 1 22 ? 10.984 -4.254 -9.742 1 96.38 22 ASN B C 1
ATOM 1458 O O . ASN B 1 22 ? 11.203 -4.625 -10.898 1 96.38 22 ASN B O 1
ATOM 1462 N N . LYS B 1 23 ? 11.953 -3.963 -8.922 1 95.12 23 LYS B N 1
ATOM 1463 C CA . LYS B 1 23 ? 13.359 -4.102 -9.281 1 95.12 23 LYS B CA 1
ATOM 1464 C C . LYS B 1 23 ? 13.688 -5.543 -9.656 1 95.12 23 LYS B C 1
ATOM 1466 O O . LYS B 1 23 ? 14.344 -5.789 -10.68 1 95.12 23 LYS B O 1
ATOM 1471 N N . GLN B 1 24 ? 13.211 -6.492 -8.867 1 97.19 24 GLN B N 1
ATOM 1472 C CA . GLN B 1 24 ? 13.508 -7.898 -9.125 1 97.19 24 GLN B CA 1
ATOM 1473 C C . GLN B 1 24 ? 12.766 -8.398 -10.359 1 97.19 24 GLN B C 1
ATOM 1475 O O . GLN B 1 24 ? 13.32 -9.164 -11.148 1 97.19 24 GLN B O 1
ATOM 1480 N N . MET B 1 25 ? 11.555 -7.93 -10.57 1 98 25 MET B N 1
ATOM 1481 C CA . MET B 1 25 ? 10.742 -8.359 -11.711 1 98 25 MET B CA 1
ATOM 1482 C C . MET B 1 25 ? 11.305 -7.801 -13.016 1 98 25 MET B C 1
ATOM 1484 O O . MET B 1 25 ? 11.18 -8.43 -14.07 1 98 25 MET B O 1
ATOM 1488 N N . LYS B 1 26 ? 11.922 -6.684 -12.914 1 96.88 26 LYS B N 1
ATOM 1489 C CA . LYS B 1 26 ? 12.516 -6.07 -14.102 1 96.88 26 LYS B CA 1
ATOM 1490 C C . LYS B 1 26 ? 13.57 -6.984 -14.727 1 96.88 26 LYS B C 1
ATOM 1492 O O . LYS B 1 26 ? 13.727 -7.008 -15.945 1 96.88 26 LYS B O 1
ATOM 1497 N N . GLU B 1 27 ? 14.203 -7.727 -13.898 1 95.75 27 GLU B N 1
ATOM 1498 C CA . GLU B 1 27 ? 15.203 -8.672 -14.383 1 95.75 27 GLU B CA 1
ATOM 1499 C C . GLU B 1 27 ? 14.562 -9.766 -15.242 1 95.75 27 GLU B C 1
ATOM 1501 O O . GLU B 1 27 ? 15.25 -10.406 -16.047 1 95.75 27 GLU B O 1
ATOM 1506 N N . LEU B 1 28 ? 13.266 -9.922 -15.078 1 95.88 28 LEU B N 1
ATOM 1507 C CA . LEU B 1 28 ? 12.523 -10.922 -15.836 1 95.88 28 LEU B CA 1
ATOM 1508 C C . LEU B 1 28 ? 11.766 -10.281 -16.984 1 95.88 28 LEU B C 1
ATOM 1510 O O . LEU B 1 28 ? 10.977 -10.945 -17.672 1 95.88 28 LEU B O 1
ATOM 1514 N N . GLY B 1 29 ? 11.961 -8.961 -17.172 1 96.06 29 GLY B N 1
ATOM 1515 C CA . GLY B 1 29 ? 11.219 -8.219 -18.188 1 96.06 29 GLY B CA 1
ATOM 1516 C C . GLY B 1 29 ? 9.773 -7.961 -17.797 1 96.06 29 GLY B C 1
ATOM 1517 O O . GLY B 1 29 ? 8.914 -7.762 -18.656 1 96.06 29 GLY B O 1
ATOM 1518 N N . LEU B 1 30 ? 9.469 -8.078 -16.531 1 97.81 30 LEU B N 1
ATOM 1519 C CA . LEU B 1 30 ? 8.125 -7.898 -15.992 1 97.81 30 LEU B CA 1
ATOM 1520 C C . LEU B 1 30 ? 8.109 -6.801 -14.938 1 97.81 30 LEU B C 1
ATOM 1522 O O . LEU B 1 30 ? 9.141 -6.191 -14.648 1 97.81 30 LEU B O 1
ATOM 1526 N N . SER B 1 31 ? 6.918 -6.461 -14.391 1 96.25 31 SER B N 1
ATOM 1527 C CA . SER B 1 31 ? 6.758 -5.453 -13.344 1 96.25 31 SER B CA 1
ATOM 1528 C C . SER B 1 31 ? 5.996 -6.016 -12.148 1 96.25 31 SER B C 1
ATOM 1530 O O . SER B 1 31 ? 5.633 -7.191 -12.141 1 96.25 31 SER B O 1
ATOM 1532 N N . SER B 1 32 ? 5.793 -5.148 -11.148 1 95.44 32 SER B N 1
ATOM 1533 C CA . SER B 1 32 ? 5.074 -5.543 -9.938 1 95.44 32 SER B CA 1
ATOM 1534 C C . SER B 1 32 ? 3.633 -5.93 -10.258 1 95.44 32 SER B C 1
ATOM 1536 O O . SER B 1 32 ? 3.059 -6.797 -9.602 1 95.44 32 SER B O 1
ATOM 1538 N N . GLY B 1 33 ? 3.076 -5.293 -11.289 1 95.94 33 GLY B N 1
ATOM 1539 C CA . GLY B 1 33 ? 1.728 -5.656 -11.695 1 95.94 33 GLY B CA 1
ATOM 1540 C C . GLY B 1 33 ? 1.598 -7.109 -12.109 1 95.94 33 GLY B C 1
ATOM 1541 O O . GLY B 1 33 ? 0.655 -7.793 -11.703 1 95.94 33 GLY B O 1
ATOM 1542 N N . GLN B 1 34 ? 2.52 -7.535 -12.844 1 98.19 34 GLN B N 1
ATOM 1543 C CA . GLN B 1 34 ? 2.527 -8.922 -13.281 1 98.19 34 GLN B CA 1
ATOM 1544 C C . GLN B 1 34 ? 2.836 -9.867 -12.125 1 98.19 34 GLN B C 1
ATOM 1546 O O . GLN B 1 34 ? 2.322 -10.984 -12.07 1 98.19 34 GLN B O 1
ATOM 1551 N N . PHE B 1 35 ? 3.629 -9.391 -11.219 1 98.31 35 PHE B N 1
ATOM 1552 C CA . PHE B 1 35 ? 3.953 -10.18 -10.039 1 98.31 35 PHE B CA 1
ATOM 1553 C C . PHE B 1 35 ? 2.688 -10.602 -9.305 1 98.31 35 PHE B C 1
ATOM 1555 O O . PHE B 1 35 ? 2.5 -11.781 -9.008 1 98.31 35 PHE B O 1
ATOM 1562 N N . HIS B 1 36 ? 1.827 -9.711 -9.016 1 97.12 36 HIS B N 1
ATOM 1563 C CA . HIS B 1 36 ? 0.621 -9.977 -8.242 1 97.12 36 HIS B CA 1
ATOM 1564 C C . HIS B 1 36 ? -0.312 -10.93 -8.977 1 97.12 36 HIS B C 1
ATOM 1566 O O . HIS B 1 36 ? -0.894 -11.836 -8.375 1 97.12 36 HIS B O 1
ATOM 1572 N N . VAL B 1 37 ? -0.391 -10.742 -10.25 1 97.56 37 VAL B N 1
ATOM 1573 C CA . VAL B 1 37 ? -1.225 -11.617 -11.062 1 97.56 37 VAL B CA 1
ATOM 1574 C C . VAL B 1 37 ? -0.666 -13.039 -11.023 1 97.56 37 VAL B C 1
ATOM 1576 O O . VAL B 1 37 ? -1.414 -14.008 -10.844 1 97.56 37 VAL B O 1
ATOM 1579 N N . LEU B 1 38 ? 0.613 -13.188 -11.148 1 98.31 38 LEU B N 1
ATOM 1580 C CA . LEU B 1 38 ? 1.265 -14.492 -11.133 1 98.31 38 LEU B CA 1
ATOM 1581 C C . LEU B 1 38 ? 1.119 -15.164 -9.773 1 98.31 38 LEU B C 1
ATOM 1583 O O . LEU B 1 38 ? 0.958 -16.391 -9.688 1 98.31 38 LEU B O 1
ATOM 1587 N N . MET B 1 39 ? 1.186 -14.367 -8.758 1 97 39 MET B N 1
ATOM 1588 C CA . MET B 1 39 ? 1.005 -14.906 -7.418 1 97 39 MET B CA 1
ATOM 1589 C C . MET B 1 39 ? -0.399 -15.484 -7.25 1 97 39 MET B C 1
ATOM 1591 O O . MET B 1 39 ? -0.572 -16.547 -6.656 1 97 39 MET B O 1
ATOM 1595 N N . VAL B 1 40 ? -1.401 -14.812 -7.73 1 95.62 40 VAL B N 1
ATOM 1596 C CA . VAL B 1 40 ? -2.777 -15.297 -7.656 1 95.62 40 VAL B CA 1
ATOM 1597 C C . VAL B 1 40 ? -2.916 -16.578 -8.469 1 95.62 40 VAL B C 1
ATOM 1599 O O . VAL B 1 40 ? -3.496 -17.562 -8 1 95.62 40 VAL B O 1
ATOM 1602 N N . LEU B 1 41 ? -2.295 -16.641 -9.625 1 97.12 41 LEU B N 1
ATOM 1603 C CA . LEU B 1 41 ? -2.414 -17.781 -10.523 1 97.12 41 LEU B CA 1
ATOM 1604 C C . LEU B 1 41 ? -1.632 -18.969 -9.984 1 97.12 41 LEU B C 1
ATOM 1606 O O . LEU B 1 41 ? -1.948 -20.125 -10.305 1 97.12 41 LEU B O 1
ATOM 1610 N N . SER B 1 42 ? -0.576 -18.656 -9.258 1 95.81 42 SER B N 1
ATOM 1611 C CA . SER B 1 42 ? 0.175 -19.75 -8.633 1 95.81 42 SER B CA 1
ATOM 1612 C C . SER B 1 42 ? -0.682 -20.5 -7.625 1 95.81 42 SER B C 1
ATOM 1614 O O . SER B 1 42 ? -0.454 -21.688 -7.371 1 95.81 42 SER B O 1
ATOM 1616 N N . ASP B 1 43 ? -1.63 -19.812 -7.086 1 92.81 43 ASP B N 1
ATOM 1617 C CA . ASP B 1 43 ? -2.508 -20.391 -6.07 1 92.81 43 ASP B CA 1
ATOM 1618 C C . ASP B 1 43 ? -3.742 -21.031 -6.711 1 92.81 43 ASP B C 1
ATOM 1620 O O . ASP B 1 43 ? -4.172 -22.109 -6.305 1 92.81 43 ASP B O 1
ATOM 1624 N N . GLN B 1 44 ? -4.328 -20.297 -7.691 1 94 44 GLN B N 1
ATOM 1625 C CA . GLN B 1 44 ? -5.559 -20.75 -8.328 1 94 44 GLN B CA 1
ATOM 1626 C C . GLN B 1 44 ? -5.582 -20.391 -9.805 1 94 44 GLN B C 1
ATOM 1628 O O . GLN B 1 44 ? -5.441 -19.219 -10.172 1 94 44 GLN B O 1
ATOM 1633 N N . GLN B 1 45 ? -5.801 -21.422 -10.633 1 96.31 45 GLN B N 1
ATOM 1634 C CA . GLN B 1 45 ? -5.91 -21.219 -12.07 1 96.31 45 GLN B CA 1
ATOM 1635 C C . GLN B 1 45 ? -7.359 -21.328 -12.539 1 96.31 45 GLN B C 1
ATOM 1637 O O . GLN B 1 45 ? -8.242 -21.672 -11.758 1 96.31 45 GLN B O 1
ATOM 1642 N N . GLY B 1 46 ? -7.516 -20.891 -13.781 1 96.44 46 GLY B N 1
ATOM 1643 C CA . GLY B 1 46 ? -8.867 -20.938 -14.312 1 96.44 46 GLY B CA 1
ATOM 1644 C C . GLY B 1 46 ? -9.797 -19.906 -13.688 1 96.44 46 GLY B C 1
ATOM 1645 O O . GLY B 1 46 ? -10.953 -20.219 -13.383 1 96.44 46 GLY B O 1
ATOM 1646 N N . ILE B 1 47 ? -9.305 -18.812 -13.398 1 95.06 47 ILE B N 1
ATOM 1647 C CA . ILE B 1 47 ? -10.102 -17.75 -12.781 1 95.06 47 ILE B CA 1
ATOM 1648 C C . ILE B 1 47 ? -10.227 -16.578 -13.75 1 95.06 47 ILE B C 1
ATOM 1650 O O . ILE B 1 47 ? -9.422 -16.438 -14.672 1 95.06 47 ILE B O 1
ATOM 1654 N N . THR B 1 48 ? -11.219 -15.719 -13.539 1 95.69 48 THR B N 1
ATOM 1655 C CA . THR B 1 48 ? -11.5 -14.609 -14.438 1 95.69 48 THR B CA 1
ATOM 1656 C C . THR B 1 48 ? -10.688 -13.375 -14.047 1 95.69 48 THR B C 1
ATOM 1658 O O . THR B 1 48 ? -10.18 -13.297 -12.93 1 95.69 48 THR B O 1
ATOM 1661 N N . GLN B 1 49 ? -10.578 -12.5 -15.008 1 95.56 49 GLN B N 1
ATOM 1662 C CA . GLN B 1 49 ? -9.969 -11.203 -14.727 1 95.56 49 GLN B CA 1
ATOM 1663 C C . GLN B 1 49 ? -10.695 -10.492 -13.586 1 95.56 49 GLN B C 1
ATOM 1665 O O . GLN B 1 49 ? -10.062 -9.859 -12.742 1 95.56 49 GLN B O 1
ATOM 1670 N N . ASP B 1 50 ? -11.977 -10.648 -13.57 1 92.62 50 ASP B N 1
ATOM 1671 C CA . ASP B 1 50 ? -12.789 -10.016 -12.531 1 92.62 50 ASP B CA 1
ATOM 1672 C C . ASP B 1 50 ? -12.461 -10.594 -11.156 1 92.62 50 ASP B C 1
ATOM 1674 O O . ASP B 1 50 ? -12.344 -9.844 -10.18 1 92.62 50 ASP B O 1
ATOM 1678 N N . TYR B 1 51 ? -12.328 -11.859 -11.102 1 91.94 51 TYR B N 1
ATOM 1679 C CA . TYR B 1 51 ? -11.953 -12.508 -9.852 1 91.94 51 TYR B CA 1
ATOM 1680 C C . TYR B 1 51 ? -10.594 -12.016 -9.367 1 91.94 51 TYR B C 1
ATOM 1682 O O . TYR B 1 51 ? -10.414 -11.711 -8.188 1 91.94 51 TYR B O 1
ATOM 1690 N N . MET B 1 52 ? -9.633 -11.867 -10.25 1 94.31 52 MET B N 1
ATOM 1691 C CA . MET B 1 52 ? -8.289 -11.406 -9.914 1 94.31 52 MET B CA 1
ATOM 1692 C C . MET B 1 52 ? -8.32 -9.969 -9.391 1 94.31 52 MET B C 1
ATOM 1694 O O . MET B 1 52 ? -7.684 -9.664 -8.383 1 94.31 52 MET B O 1
ATOM 1698 N N . ALA B 1 53 ? -9.086 -9.141 -10.094 1 94.06 53 ALA B N 1
ATOM 1699 C CA . ALA B 1 53 ? -9.219 -7.746 -9.672 1 94.06 53 ALA B CA 1
ATOM 1700 C C . ALA B 1 53 ? -9.781 -7.652 -8.258 1 94.06 53 ALA B C 1
ATOM 1702 O O . ALA B 1 53 ? -9.273 -6.883 -7.438 1 94.06 53 ALA B O 1
ATOM 1703 N N . GLY B 1 54 ? -10.758 -8.461 -7.934 1 90.5 54 GLY B N 1
ATOM 1704 C CA . GLY B 1 54 ? -11.359 -8.5 -6.609 1 90.5 54 GLY B CA 1
ATOM 1705 C C . GLY B 1 54 ? -10.43 -9.055 -5.551 1 90.5 54 GLY B C 1
ATOM 1706 O O . GLY B 1 54 ? -10.383 -8.547 -4.426 1 90.5 54 GLY B O 1
ATOM 1707 N N . SER B 1 55 ? -9.664 -10.094 -5.93 1 90.81 55 SER B N 1
ATOM 1708 C CA . SER B 1 55 ? -8.758 -10.75 -4.992 1 90.81 55 SER B CA 1
ATOM 1709 C C . SER B 1 55 ? -7.578 -9.852 -4.645 1 90.81 55 SER B C 1
ATOM 1711 O O . SER B 1 55 ? -7.043 -9.922 -3.535 1 90.81 55 SER B O 1
ATOM 1713 N N . LEU B 1 56 ? -7.246 -8.961 -5.566 1 93.44 56 LEU B N 1
ATOM 1714 C CA . LEU B 1 56 ? -6.066 -8.117 -5.402 1 93.44 56 LEU B CA 1
ATOM 1715 C C . LEU B 1 56 ? -6.465 -6.699 -5.008 1 93.44 56 LEU B C 1
ATOM 1717 O O . LEU B 1 56 ? -5.613 -5.898 -4.605 1 93.44 56 LEU B O 1
ATOM 1721 N N . LEU B 1 57 ? -7.75 -6.375 -5.176 1 92.31 57 LEU B N 1
ATOM 1722 C CA . LEU B 1 57 ? -8.266 -5.031 -4.945 1 92.31 57 LEU B CA 1
ATOM 1723 C C . LEU B 1 57 ? -7.574 -4.02 -5.852 1 92.31 57 LEU B C 1
ATOM 1725 O O . LEU B 1 57 ? -7.121 -2.971 -5.387 1 92.31 57 LEU B O 1
ATOM 1729 N N . ILE B 1 58 ? -7.434 -4.391 -7.078 1 93 58 ILE B N 1
ATOM 1730 C CA . ILE B 1 58 ? -6.945 -3.479 -8.109 1 93 58 ILE B CA 1
ATOM 1731 C C . ILE B 1 58 ? -7.961 -3.385 -9.242 1 93 58 ILE B C 1
ATOM 1733 O O . ILE B 1 58 ? -8.836 -4.242 -9.367 1 93 58 ILE B O 1
ATOM 1737 N N . ASP B 1 59 ? -7.906 -2.299 -9.992 1 92.38 59 ASP B N 1
ATOM 1738 C CA . ASP B 1 59 ? -8.922 -2.09 -11.016 1 92.38 59 ASP B CA 1
ATOM 1739 C C . ASP B 1 59 ? -8.734 -3.062 -12.18 1 92.38 59 ASP B C 1
ATOM 1741 O O . ASP B 1 59 ? -7.621 -3.529 -12.438 1 92.38 59 ASP B O 1
ATOM 1745 N N . LYS B 1 60 ? -9.797 -3.303 -12.891 1 94.25 60 LYS B N 1
ATOM 1746 C CA . LYS B 1 60 ? -9.844 -4.277 -13.977 1 94.25 60 LYS B CA 1
ATOM 1747 C C . LYS B 1 60 ? -8.859 -3.91 -15.086 1 94.25 60 LYS B C 1
ATOM 1749 O O . LYS B 1 60 ? -8.273 -4.789 -15.711 1 94.25 60 LYS B O 1
ATOM 1754 N N . GLY B 1 61 ? -8.742 -2.648 -15.297 1 96.44 61 GLY B N 1
ATOM 1755 C CA . GLY B 1 61 ? -7.812 -2.201 -16.328 1 96.44 61 GLY B CA 1
ATOM 1756 C C . GLY B 1 61 ? -6.371 -2.564 -16.031 1 96.44 61 GLY B C 1
ATOM 1757 O O . GLY B 1 61 ? -5.629 -2.969 -16.922 1 96.44 61 GLY B O 1
ATOM 1758 N N . THR B 1 62 ? -5.961 -2.41 -14.781 1 95.56 62 THR B N 1
ATOM 1759 C CA . THR B 1 62 ? -4.617 -2.777 -14.344 1 95.56 62 THR B CA 1
ATOM 1760 C C . THR B 1 62 ? -4.383 -4.273 -14.523 1 95.56 62 THR B C 1
ATOM 1762 O O . THR B 1 62 ? -3.326 -4.691 -15 1 95.56 62 THR B O 1
ATOM 1765 N N . VAL B 1 63 ? -5.352 -5.043 -14.148 1 97.19 63 VAL B N 1
ATOM 1766 C CA . VAL B 1 63 ? -5.242 -6.488 -14.32 1 97.19 63 VAL B CA 1
ATOM 1767 C C . VAL B 1 63 ? -5.137 -6.828 -15.805 1 97.19 63 VAL B C 1
ATOM 1769 O O . VAL B 1 63 ? -4.301 -7.645 -16.203 1 97.19 63 VAL B O 1
ATOM 1772 N N . ALA B 1 64 ? -5.965 -6.195 -16.609 1 97.94 64 ALA B N 1
ATOM 1773 C CA . ALA B 1 64 ? -5.961 -6.441 -18.047 1 97.94 64 ALA B CA 1
ATOM 1774 C C . ALA B 1 64 ? -4.59 -6.145 -18.656 1 97.94 64 ALA B C 1
ATOM 1776 O O . ALA B 1 64 ? -4.078 -6.926 -19.453 1 97.94 64 ALA B O 1
ATOM 1777 N N . ARG B 1 65 ? -4.027 -5.07 -18.25 1 98.12 65 ARG B N 1
ATOM 1778 C CA . ARG B 1 65 ? -2.711 -4.691 -18.75 1 98.12 65 ARG B CA 1
ATOM 1779 C C . ARG B 1 65 ? -1.659 -5.727 -18.359 1 98.12 65 ARG B C 1
ATOM 1781 O O . ARG B 1 65 ? -0.815 -6.098 -19.188 1 98.12 65 ARG B O 1
ATOM 1788 N N . ALA B 1 66 ? -1.704 -6.164 -17.156 1 98.31 66 ALA B N 1
ATOM 1789 C CA . ALA B 1 66 ? -0.763 -7.18 -16.703 1 98.31 66 ALA B CA 1
ATOM 1790 C C . ALA B 1 66 ? -0.939 -8.484 -17.469 1 98.31 66 ALA B C 1
ATOM 1792 O O . ALA B 1 66 ? 0.042 -9.094 -17.906 1 98.31 66 ALA B O 1
ATOM 1793 N N . LEU B 1 67 ? -2.143 -8.844 -17.703 1 98.56 67 LEU B N 1
ATOM 1794 C CA . LEU B 1 67 ? -2.438 -10.078 -18.406 1 98.56 67 LEU B CA 1
ATOM 1795 C C . LEU B 1 67 ? -2.016 -9.984 -19.875 1 98.56 67 LEU B C 1
ATOM 1797 O O . LEU B 1 67 ? -1.524 -10.953 -20.453 1 98.56 67 LEU B O 1
ATOM 1801 N N . ASN B 1 68 ? -2.279 -8.844 -20.469 1 98.62 68 ASN B N 1
ATOM 1802 C CA . ASN B 1 68 ? -1.865 -8.641 -21.859 1 98.62 68 ASN B CA 1
ATOM 1803 C C . ASN B 1 68 ? -0.364 -8.852 -22.031 1 98.62 68 ASN B C 1
ATOM 1805 O O . ASN B 1 68 ? 0.069 -9.531 -22.969 1 98.62 68 ASN B O 1
ATOM 1809 N N . VAL B 1 69 ? 0.408 -8.344 -21.109 1 98.5 69 VAL B N 1
ATOM 1810 C CA . VAL B 1 69 ? 1.859 -8.484 -21.156 1 98.5 69 VAL B CA 1
ATOM 1811 C C . VAL B 1 69 ? 2.24 -9.953 -20.969 1 98.5 69 VAL B C 1
ATOM 1813 O O . VAL B 1 69 ? 3.066 -10.484 -21.703 1 98.5 69 VAL B O 1
ATOM 1816 N N . LEU B 1 70 ? 1.636 -10.594 -20.031 1 98.81 70 LEU B N 1
ATOM 1817 C CA . LEU B 1 70 ? 1.95 -11.984 -19.719 1 98.81 70 LEU B CA 1
ATOM 1818 C C . LEU B 1 70 ? 1.553 -12.906 -20.875 1 98.81 70 LEU B C 1
ATOM 1820 O O . LEU B 1 70 ? 2.26 -13.867 -21.172 1 98.81 70 LEU B O 1
ATOM 1824 N N . GLU B 1 71 ? 0.42 -12.617 -21.469 1 98.75 71 GLU B N 1
ATOM 1825 C CA . GLU B 1 71 ? -0.042 -13.414 -22.594 1 98.75 71 GLU B CA 1
ATOM 1826 C C . GLU B 1 71 ? 0.867 -13.227 -23.812 1 98.75 71 GLU B C 1
ATOM 1828 O O . GLU B 1 71 ? 1.24 -14.203 -24.469 1 98.75 71 GLU B O 1
ATOM 1833 N N . LYS B 1 72 ? 1.192 -12.008 -24.078 1 98.38 72 LYS B N 1
ATOM 1834 C CA . LYS B 1 72 ? 2.098 -11.695 -25.188 1 98.38 72 LYS B CA 1
ATOM 1835 C C . LYS B 1 72 ? 3.436 -12.406 -25.016 1 98.38 72 LYS B C 1
ATOM 1837 O O . LYS B 1 72 ? 4.047 -12.836 -26 1 98.38 72 LYS B O 1
ATOM 1842 N N . ASN B 1 73 ? 3.881 -12.586 -23.75 1 98.12 73 ASN B N 1
ATOM 1843 C CA . ASN B 1 73 ? 5.156 -13.227 -23.453 1 98.12 73 ASN B CA 1
ATOM 1844 C C . ASN B 1 73 ? 5.008 -14.742 -23.344 1 98.12 73 ASN B C 1
ATOM 1846 O O . ASN B 1 73 ? 5.961 -15.438 -23 1 98.12 73 ASN B O 1
ATOM 1850 N N . GLY B 1 74 ? 3.756 -15.227 -23.594 1 98.62 74 GLY B N 1
ATOM 1851 C CA . GLY B 1 74 ? 3.506 -16.656 -23.609 1 98.62 74 GLY B CA 1
ATOM 1852 C C . GLY B 1 74 ? 3.473 -17.266 -22.219 1 98.62 74 GLY B C 1
ATOM 1853 O O . GLY B 1 74 ? 3.723 -18.453 -22.047 1 98.62 74 GLY B O 1
ATOM 1854 N N . ILE B 1 75 ? 3.205 -16.469 -21.172 1 98.81 75 ILE B N 1
ATOM 1855 C CA . ILE B 1 75 ? 3.262 -16.906 -19.781 1 98.81 75 ILE B CA 1
ATOM 1856 C C . ILE B 1 75 ? 1.879 -17.359 -19.328 1 98.81 75 ILE B C 1
ATOM 1858 O O . ILE B 1 75 ? 1.758 -18.281 -18.516 1 98.81 75 ILE B O 1
ATOM 1862 N N . VAL B 1 76 ? 0.847 -16.672 -19.859 1 98.88 76 VAL B N 1
ATOM 1863 C CA . VAL B 1 76 ? -0.521 -17.062 -19.547 1 98.88 76 VAL B CA 1
ATOM 1864 C C . VAL B 1 76 ? -1.311 -17.281 -20.844 1 98.88 76 VAL B C 1
ATOM 1866 O O . VAL B 1 76 ? -0.88 -16.844 -21.922 1 98.88 76 VAL B O 1
ATOM 1869 N N . ARG B 1 77 ? -2.383 -17.953 -20.734 1 98.62 77 ARG B N 1
ATOM 1870 C CA . ARG B 1 77 ? -3.357 -18.109 -21.812 1 98.62 77 ARG B CA 1
ATOM 1871 C C . ARG B 1 77 ? -4.773 -17.859 -21.297 1 98.62 77 ARG B C 1
ATOM 1873 O O . ARG B 1 77 ? -5.078 -18.156 -20.141 1 98.62 77 ARG B O 1
ATOM 1880 N N . ARG B 1 78 ? -5.551 -17.375 -22.109 1 97.31 78 ARG B N 1
ATOM 1881 C CA . ARG B 1 78 ? -6.961 -17.109 -21.828 1 97.31 78 ARG B CA 1
ATOM 1882 C C . ARG B 1 78 ? -7.863 -18.016 -22.656 1 97.31 78 ARG B C 1
ATOM 1884 O O . ARG B 1 78 ? -7.68 -18.141 -23.875 1 97.31 78 ARG B O 1
ATOM 1891 N N . ILE B 1 79 ? -8.773 -18.625 -21.969 1 96.25 79 ILE B N 1
ATOM 1892 C CA . ILE B 1 79 ? -9.664 -19.578 -22.625 1 96.25 79 ILE B CA 1
ATOM 1893 C C . ILE B 1 79 ? -11.109 -19.266 -22.25 1 96.25 79 ILE B C 1
ATOM 1895 O O . ILE B 1 79 ? -11.43 -19.062 -21.078 1 96.25 79 ILE B O 1
ATOM 1899 N N . PRO B 1 80 ? -11.992 -19.25 -23.25 1 95.31 80 PRO B N 1
ATOM 1900 C CA . PRO B 1 80 ? -13.406 -19.078 -22.906 1 95.31 80 PRO B CA 1
ATOM 1901 C C . PRO B 1 80 ? -13.938 -20.219 -22.047 1 95.31 80 PRO B C 1
ATOM 1903 O O . PRO B 1 80 ? -13.57 -21.391 -22.266 1 95.31 80 PRO B O 1
ATOM 1906 N N . ASP B 1 81 ? -14.688 -19.828 -21.016 1 92.25 81 ASP B N 1
ATOM 1907 C CA . ASP B 1 81 ? -15.336 -20.844 -20.188 1 92.25 81 ASP B CA 1
ATOM 1908 C C . ASP B 1 81 ? -16.375 -21.625 -20.984 1 92.25 81 ASP B C 1
ATOM 1910 O O . ASP B 1 81 ? -17.266 -21.031 -21.594 1 92.25 81 ASP B O 1
ATOM 1914 N N . GLU B 1 82 ? -16.266 -22.859 -20.984 1 90.38 82 GLU B N 1
ATOM 1915 C CA . GLU B 1 82 ? -17.172 -23.719 -21.75 1 90.38 82 GLU B CA 1
ATOM 1916 C C . GLU B 1 82 ? -18.609 -23.594 -21.25 1 90.38 82 GLU B C 1
ATOM 1918 O O . GLU B 1 82 ? -19.562 -23.734 -22.016 1 90.38 82 GLU B O 1
ATOM 1923 N N . ASN B 1 83 ? -18.781 -23.328 -20.016 1 91.56 83 ASN B N 1
ATOM 1924 C CA . ASN B 1 83 ? -20.094 -23.266 -19.391 1 91.56 83 ASN B CA 1
ATOM 1925 C C . ASN B 1 83 ? -20.656 -21.859 -19.375 1 91.56 83 ASN B C 1
ATOM 1927 O O . ASN B 1 83 ? -21.812 -21.641 -19.047 1 91.56 83 ASN B O 1
ATOM 1931 N N . ASN B 1 84 ? -19.875 -20.938 -19.594 1 89.88 84 ASN B N 1
ATOM 1932 C CA . ASN B 1 84 ? -20.219 -19.531 -19.641 1 89.88 84 ASN B CA 1
ATOM 1933 C C . ASN B 1 84 ? -19.344 -18.781 -20.656 1 89.88 84 ASN B C 1
ATOM 1935 O O . ASN B 1 84 ? -18.297 -18.25 -20.297 1 89.88 84 ASN B O 1
ATOM 1939 N N . ARG B 1 85 ? -19.859 -18.688 -21.797 1 84.19 85 ARG B N 1
ATOM 1940 C CA . ARG B 1 85 ? -19.047 -18.188 -22.906 1 84.19 85 ARG B CA 1
ATOM 1941 C C . ARG B 1 85 ? -18.625 -16.734 -22.656 1 84.19 85 ARG B C 1
ATOM 1943 O O . ARG B 1 85 ? -17.672 -16.25 -23.266 1 84.19 85 ARG B O 1
ATOM 1950 N N . ARG B 1 86 ? -19.25 -16.125 -21.734 1 89.38 86 ARG B N 1
ATOM 1951 C CA . ARG B 1 86 ? -18.922 -14.734 -21.469 1 89.38 86 ARG B CA 1
ATOM 1952 C C . ARG B 1 86 ? -17.766 -14.633 -20.469 1 89.38 86 ARG B C 1
ATOM 1954 O O . ARG B 1 86 ? -17.156 -13.57 -20.344 1 89.38 86 ARG B O 1
ATOM 1961 N N . ALA B 1 87 ? -17.531 -15.719 -19.922 1 92.12 87 ALA B N 1
ATOM 1962 C CA . ALA B 1 87 ? -16.422 -15.734 -18.969 1 92.12 87 ALA B CA 1
ATOM 1963 C C . ALA B 1 87 ? -15.141 -16.219 -19.625 1 92.12 87 ALA B C 1
ATOM 1965 O O . ALA B 1 87 ? -15.164 -17.188 -20.391 1 92.12 87 ALA B O 1
ATOM 1966 N N . VAL B 1 88 ? -14.094 -15.508 -19.422 1 96.56 88 VAL B N 1
ATOM 1967 C CA . VAL B 1 88 ? -12.773 -15.898 -19.906 1 96.56 88 VAL B CA 1
ATOM 1968 C C . VAL B 1 88 ? -11.891 -16.328 -18.734 1 96.56 88 VAL B C 1
ATOM 1970 O O . VAL B 1 88 ? -11.711 -15.578 -17.781 1 96.56 88 VAL B O 1
ATOM 1973 N N . LEU B 1 89 ? -11.398 -17.516 -18.828 1 98 89 LEU B N 1
ATOM 1974 C CA . LEU B 1 89 ? -10.578 -18.094 -17.766 1 98 89 LEU B CA 1
ATOM 1975 C C . LEU B 1 89 ? -9.094 -17.938 -18.094 1 98 89 LEU B C 1
ATOM 1977 O O . LEU B 1 89 ? -8.688 -18.094 -19.25 1 98 89 LEU B O 1
ATOM 1981 N N . VAL B 1 90 ? -8.289 -17.703 -17.062 1 98.5 90 VAL B N 1
ATOM 1982 C CA . VAL B 1 90 ? -6.863 -17.484 -17.25 1 98.5 90 VAL B CA 1
ATOM 1983 C C . VAL B 1 90 ? -6.074 -18.641 -16.641 1 98.5 90 VAL B C 1
ATOM 1985 O O . VAL B 1 90 ? -6.336 -19.062 -15.508 1 98.5 90 VAL B O 1
ATOM 1988 N N . TYR B 1 91 ? -5.117 -19.141 -17.438 1 98.62 91 TYR B N 1
ATOM 1989 C CA . TYR B 1 91 ? -4.254 -20.234 -17.016 1 98.62 91 TYR B CA 1
ATOM 1990 C C . TYR B 1 91 ? -2.789 -19.906 -17.266 1 98.62 91 TYR B C 1
ATOM 1992 O O . TYR B 1 91 ? -2.457 -19.188 -18.203 1 98.62 91 TYR B O 1
ATOM 2000 N N . LEU B 1 92 ? -1.979 -20.5 -16.406 1 98.75 92 LEU B N 1
ATOM 2001 C CA . LEU B 1 92 ? -0.556 -20.516 -16.734 1 98.75 92 LEU B CA 1
ATOM 2002 C C . LEU B 1 92 ? -0.266 -21.453 -17.891 1 98.75 92 LEU B C 1
ATOM 2004 O O . LEU B 1 92 ? -0.848 -22.531 -17.984 1 98.75 92 LEU B O 1
ATOM 2008 N N . THR B 1 93 ? 0.625 -21.016 -18.781 1 98.75 93 THR B N 1
ATOM 2009 C CA . THR B 1 93 ? 1.212 -21.953 -19.734 1 98.75 93 THR B CA 1
ATOM 2010 C C . THR B 1 93 ? 2.312 -22.781 -19.078 1 98.75 93 THR B C 1
ATOM 2012 O O . THR B 1 93 ? 2.596 -22.609 -17.891 1 98.75 93 THR B O 1
ATOM 2015 N N . GLU B 1 94 ? 2.904 -23.703 -19.828 1 98.62 94 GLU B N 1
ATOM 2016 C CA . GLU B 1 94 ? 4.062 -24.438 -19.328 1 98.62 94 GLU B CA 1
ATOM 2017 C C . GLU B 1 94 ? 5.195 -23.484 -18.953 1 98.62 94 GLU B C 1
ATOM 2019 O O . GLU B 1 94 ? 5.828 -23.656 -17.906 1 98.62 94 GLU B O 1
ATOM 2024 N N . LYS B 1 95 ? 5.371 -22.516 -19.781 1 98.44 95 LYS B N 1
ATOM 2025 C CA . LYS B 1 95 ? 6.367 -21.484 -19.516 1 98.44 95 LYS B CA 1
ATOM 2026 C C . LYS B 1 95 ? 6.043 -20.734 -18.219 1 98.44 95 LYS B C 1
ATOM 2028 O O . LYS B 1 95 ? 6.938 -20.453 -17.422 1 98.44 95 LYS B O 1
ATOM 2033 N N . GLY B 1 96 ? 4.77 -20.375 -18.047 1 98.56 96 GLY B N 1
ATOM 2034 C CA . GLY B 1 96 ? 4.332 -19.703 -16.828 1 98.56 96 GLY B CA 1
ATOM 2035 C C . GLY B 1 96 ? 4.547 -20.531 -15.578 1 98.56 96 GLY B C 1
ATOM 2036 O O . GLY B 1 96 ? 5.008 -20.016 -14.562 1 98.56 96 GLY B O 1
ATOM 2037 N N . GLU B 1 97 ? 4.258 -21.812 -15.688 1 98.44 97 GLU B N 1
ATOM 2038 C CA . GLU B 1 97 ? 4.445 -22.719 -14.547 1 98.44 97 GLU B CA 1
ATOM 2039 C C . GLU B 1 97 ? 5.914 -22.797 -14.141 1 98.44 97 GLU B C 1
ATOM 2041 O O . GLU B 1 97 ? 6.23 -22.828 -12.953 1 98.44 97 GLU B O 1
ATOM 2046 N N . GLN B 1 98 ? 6.738 -22.781 -15.125 1 98.25 98 GLN B N 1
ATOM 2047 C CA . GLN B 1 98 ? 8.172 -22.875 -14.867 1 98.25 98 GLN B CA 1
ATOM 2048 C C . GLN B 1 98 ? 8.703 -21.594 -14.219 1 98.25 98 GLN B C 1
ATOM 2050 O O . GLN B 1 98 ? 9.742 -21.625 -13.555 1 98.25 98 GLN B O 1
ATOM 2055 N N . LEU B 1 99 ? 7.988 -20.5 -14.359 1 98.12 99 LEU B N 1
ATOM 2056 C CA . LEU B 1 99 ? 8.398 -19.203 -13.836 1 98.12 99 LEU B CA 1
ATOM 2057 C C . LEU B 1 99 ? 7.996 -19.047 -12.375 1 98.12 99 LEU B C 1
ATOM 2059 O O . LEU B 1 99 ? 8.609 -18.281 -11.633 1 98.12 99 LEU B O 1
ATOM 2063 N N . ILE B 1 100 ? 7.008 -19.781 -11.891 1 98 100 ILE B N 1
ATOM 2064 C CA . ILE B 1 100 ? 6.34 -19.578 -10.609 1 98 100 ILE B CA 1
ATOM 2065 C C . ILE B 1 100 ? 7.336 -19.766 -9.469 1 98 100 ILE B C 1
ATOM 2067 O O . ILE B 1 100 ? 7.379 -18.953 -8.539 1 98 100 ILE B O 1
ATOM 2071 N N . PRO B 1 101 ? 8.258 -20.781 -9.562 1 97.94 101 PRO B N 1
ATOM 2072 C CA . PRO B 1 101 ? 9.211 -20.922 -8.461 1 97.94 101 PRO B CA 1
ATOM 2073 C C . PRO B 1 101 ? 10.078 -19.672 -8.273 1 97.94 101 PRO B C 1
ATOM 2075 O O . PRO B 1 101 ? 10.375 -19.297 -7.145 1 97.94 101 PRO B O 1
ATOM 2078 N N . GLN B 1 102 ? 10.438 -19.031 -9.336 1 97.94 102 GLN B N 1
ATOM 2079 C CA . GLN B 1 102 ? 11.227 -17.797 -9.258 1 97.94 102 GLN B CA 1
ATOM 2080 C C . GLN B 1 102 ? 10.414 -16.656 -8.672 1 97.94 102 GLN B C 1
ATOM 2082 O O . GLN B 1 102 ? 10.922 -15.859 -7.883 1 97.94 102 GLN B O 1
ATOM 2087 N N . ILE B 1 103 ? 9.18 -16.594 -9.047 1 98.06 103 ILE B N 1
ATOM 2088 C CA . ILE B 1 103 ? 8.281 -15.562 -8.539 1 98.06 103 ILE B CA 1
ATOM 2089 C C . ILE B 1 103 ? 8.094 -15.734 -7.035 1 98.06 103 ILE B C 1
ATOM 2091 O O . ILE B 1 103 ? 8.188 -14.766 -6.277 1 98.06 103 ILE B O 1
ATOM 2095 N N . GLU B 1 104 ? 7.902 -16.969 -6.629 1 97.12 104 GLU B N 1
ATOM 2096 C CA . GLU B 1 104 ? 7.723 -17.266 -5.215 1 97.12 104 GLU B CA 1
ATOM 2097 C C . GLU B 1 104 ? 8.992 -16.969 -4.422 1 97.12 104 GLU B C 1
ATOM 2099 O O . GLU B 1 104 ? 8.93 -16.547 -3.262 1 97.12 104 GLU B O 1
ATOM 2104 N N . GLN B 1 105 ? 10.109 -17.203 -5.062 1 97.75 105 GLN B N 1
ATOM 2105 C CA . GLN B 1 105 ? 11.383 -16.906 -4.41 1 97.75 105 GLN B CA 1
ATOM 2106 C C . GLN B 1 105 ? 11.539 -15.406 -4.16 1 97.75 105 GLN B C 1
ATOM 2108 O O . GLN B 1 105 ? 12.031 -14.992 -3.109 1 97.75 105 GLN B O 1
ATOM 2113 N N . ILE B 1 106 ? 11.133 -14.625 -5.113 1 97.88 106 ILE B N 1
ATOM 2114 C CA . ILE B 1 106 ? 11.18 -13.18 -4.969 1 97.88 106 ILE B CA 1
ATOM 2115 C C . ILE B 1 106 ? 10.344 -12.75 -3.768 1 97.88 106 ILE B C 1
ATOM 2117 O O . ILE B 1 106 ? 10.781 -11.945 -2.947 1 97.88 106 ILE B O 1
ATOM 2121 N N . ASP B 1 107 ? 9.172 -13.289 -3.662 1 96.94 107 ASP B N 1
ATOM 2122 C CA . ASP B 1 107 ? 8.273 -12.992 -2.551 1 96.94 107 ASP B CA 1
ATOM 2123 C C . ASP B 1 107 ? 8.883 -13.422 -1.219 1 96.94 107 ASP B C 1
ATOM 2125 O O . ASP B 1 107 ? 8.891 -12.656 -0.254 1 96.94 107 ASP B O 1
ATOM 2129 N N . ARG B 1 108 ? 9.43 -14.617 -1.165 1 97 108 ARG B N 1
ATOM 2130 C CA . ARG B 1 108 ? 10.008 -15.18 0.052 1 97 108 ARG B CA 1
ATOM 2131 C C . ARG B 1 108 ? 11.211 -14.375 0.514 1 97 108 ARG B C 1
ATOM 2133 O O . ARG B 1 108 ? 11.406 -14.172 1.714 1 97 108 ARG B O 1
ATOM 2140 N N . GLU B 1 109 ? 12.023 -13.977 -0.411 1 97.75 109 GLU B N 1
ATOM 2141 C CA . GLU B 1 109 ? 13.203 -13.18 -0.077 1 97.75 109 GLU B CA 1
ATOM 2142 C C . GLU B 1 109 ? 12.812 -11.859 0.583 1 97.75 109 GLU B C 1
ATOM 2144 O O . GLU B 1 109 ? 13.438 -11.445 1.562 1 97.75 109 GLU B O 1
ATOM 2149 N N . TRP B 1 110 ? 11.883 -11.227 0.026 1 97.69 110 TRP B N 1
ATOM 2150 C CA . TRP B 1 110 ? 11.414 -9.992 0.651 1 97.69 110 TRP B CA 1
ATOM 2151 C C . TRP B 1 110 ? 10.859 -10.266 2.045 1 97.69 110 TRP B C 1
ATOM 2153 O O . TRP B 1 110 ? 11.133 -9.516 2.986 1 97.69 110 TRP B O 1
ATOM 2163 N N . GLU B 1 111 ? 9.984 -11.297 2.135 1 98.12 111 GLU B N 1
ATOM 2164 C CA . GLU B 1 111 ? 9.375 -11.617 3.42 1 98.12 111 GLU B CA 1
ATOM 2165 C C . GLU B 1 111 ? 10.43 -11.898 4.484 1 98.12 111 GLU B C 1
ATOM 2167 O O . GLU B 1 111 ? 10.32 -11.43 5.617 1 98.12 111 GLU B O 1
ATOM 2172 N N . GLU B 1 112 ? 11.469 -12.617 4.125 1 98.19 112 GLU B N 1
ATOM 2173 C CA . GLU B 1 112 ? 12.57 -12.891 5.047 1 98.19 112 GLU B CA 1
ATOM 2174 C C . GLU B 1 112 ? 13.25 -11.602 5.488 1 98.19 112 GLU B C 1
ATOM 2176 O O . GLU B 1 112 ? 13.578 -11.43 6.664 1 98.19 112 GLU B O 1
ATOM 2181 N N . ALA B 1 113 ? 13.445 -10.703 4.562 1 97.81 113 ALA B N 1
ATOM 2182 C CA . ALA B 1 113 ? 14.047 -9.414 4.891 1 97.81 113 ALA B CA 1
ATOM 2183 C C . ALA B 1 113 ? 13.133 -8.602 5.809 1 97.81 113 ALA B C 1
ATOM 2185 O O . ALA B 1 113 ? 13.609 -7.973 6.758 1 97.81 113 ALA B O 1
ATOM 2186 N N . ALA B 1 114 ? 11.852 -8.648 5.551 1 98.12 114 ALA B N 1
ATOM 2187 C CA . ALA B 1 114 ? 10.867 -7.906 6.332 1 98.12 114 ALA B CA 1
ATOM 2188 C C . ALA B 1 114 ? 10.836 -8.383 7.781 1 98.12 114 ALA B C 1
ATOM 2190 O O . ALA B 1 114 ? 10.57 -7.605 8.695 1 98.12 114 ALA B O 1
ATOM 2191 N N . TYR B 1 115 ? 11.156 -9.641 7.973 1 98.38 115 TYR B N 1
ATOM 2192 C CA . TYR B 1 115 ? 11.094 -10.242 9.297 1 98.38 115 TYR B CA 1
ATOM 2193 C C . TYR B 1 115 ? 12.461 -10.227 9.969 1 98.38 115 TYR B C 1
ATOM 2195 O O . TYR B 1 115 ? 12.672 -10.906 10.977 1 98.38 115 TYR B O 1
ATOM 2203 N N . SER B 1 116 ? 13.438 -9.578 9.375 1 98 116 SER B N 1
ATOM 2204 C CA . SER B 1 116 ? 14.75 -9.5 10.008 1 98 116 SER B CA 1
ATOM 2205 C C . SER B 1 116 ? 14.633 -9.086 11.477 1 98 116 SER B C 1
ATOM 2207 O O . SER B 1 116 ? 13.945 -8.117 11.797 1 98 116 SER B O 1
ATOM 2209 N N . GLY B 1 117 ? 15.156 -9.852 12.391 1 98 117 GLY B N 1
ATOM 2210 C CA . GLY B 1 117 ? 15.172 -9.531 13.812 1 98 117 GLY B CA 1
ATOM 2211 C C . GLY B 1 117 ? 13.984 -10.102 14.562 1 98 117 GLY B C 1
ATOM 2212 O O . GLY B 1 117 ? 13.875 -9.938 15.781 1 98 117 GLY B O 1
ATOM 2213 N N . PHE B 1 118 ? 13.125 -10.789 13.891 1 98.5 118 PHE B N 1
ATOM 2214 C CA . PHE B 1 118 ? 11.969 -11.398 14.523 1 98.5 118 PHE B CA 1
ATOM 2215 C C . PHE B 1 118 ? 12.281 -12.828 14.953 1 98.5 118 PHE B C 1
ATOM 2217 O O . PHE B 1 118 ? 12.945 -13.57 14.227 1 98.5 118 PHE B O 1
ATOM 2224 N N . SER B 1 119 ? 11.844 -13.211 16.109 1 98.31 119 SER B N 1
ATOM 2225 C CA . SER B 1 119 ? 11.789 -14.633 16.453 1 98.31 119 SER B CA 1
ATOM 2226 C C . SER B 1 119 ? 10.68 -15.344 15.695 1 98.31 119 SER B C 1
ATOM 2228 O O . SER B 1 119 ? 9.82 -14.695 15.094 1 98.31 119 SER B O 1
ATOM 2230 N N . GLU B 1 120 ? 10.711 -16.625 15.703 1 97.31 120 GLU B N 1
ATOM 2231 C CA . GLU B 1 120 ? 9.648 -17.391 15.047 1 97.31 120 GLU B CA 1
ATOM 2232 C C . GLU B 1 120 ? 8.289 -17.062 15.656 1 97.31 120 GLU B C 1
ATOM 2234 O O . GLU B 1 120 ? 7.293 -16.969 14.938 1 97.31 120 GLU B O 1
ATOM 2239 N N . GLU B 1 121 ? 8.273 -16.891 16.906 1 97.62 121 GLU B N 1
ATOM 2240 C CA . GLU B 1 121 ? 7.031 -16.547 17.578 1 97.62 121 GLU B CA 1
ATOM 2241 C C . GLU B 1 121 ? 6.555 -15.148 17.203 1 97.62 121 GLU B C 1
ATOM 2243 O O . GLU B 1 121 ? 5.359 -14.938 16.984 1 97.62 121 GLU B O 1
ATOM 2248 N N . GLU B 1 122 ? 7.469 -14.219 17.078 1 97.88 122 GLU B N 1
ATOM 2249 C CA . GLU B 1 122 ? 7.125 -12.859 16.672 1 97.88 122 GLU B CA 1
ATOM 2250 C C . GLU B 1 122 ? 6.602 -12.828 15.234 1 97.88 122 GLU B C 1
ATOM 2252 O O . GLU B 1 122 ? 5.676 -12.078 14.922 1 97.88 122 GLU B O 1
ATOM 2257 N N . ARG B 1 123 ? 7.176 -13.648 14.406 1 97.69 123 ARG B N 1
ATOM 2258 C CA . ARG B 1 123 ? 6.723 -13.742 13.023 1 97.69 123 ARG B CA 1
ATOM 2259 C C . ARG B 1 123 ? 5.266 -14.188 12.953 1 97.69 123 ARG B C 1
ATOM 2261 O O . ARG B 1 123 ? 4.457 -13.586 12.25 1 97.69 123 ARG B O 1
ATOM 2268 N N . LYS B 1 124 ? 5.023 -15.211 13.68 1 96.94 124 LYS B N 1
ATOM 2269 C CA . LYS B 1 124 ? 3.67 -15.758 13.695 1 96.94 124 LYS B CA 1
ATOM 2270 C C . LYS B 1 124 ? 2.668 -14.742 14.227 1 96.94 124 LYS B C 1
ATOM 2272 O O . LYS B 1 124 ? 1.588 -14.57 13.648 1 96.94 124 LYS B O 1
ATOM 2277 N N . GLN B 1 125 ? 3.01 -14.062 15.25 1 97.69 125 GLN B N 1
ATOM 2278 C CA . GLN B 1 125 ? 2.129 -13.062 15.852 1 97.69 125 GLN B CA 1
ATOM 2279 C C . GLN B 1 125 ? 1.939 -11.867 14.914 1 97.69 125 GLN B C 1
ATOM 2281 O O . GLN B 1 125 ? 0.825 -11.359 14.766 1 97.69 125 GLN B O 1
ATOM 2286 N N . ALA B 1 126 ? 3.037 -11.453 14.297 1 98.06 126 ALA B N 1
ATOM 2287 C CA . ALA B 1 126 ? 2.971 -10.336 13.359 1 98.06 126 ALA B CA 1
ATOM 2288 C C . ALA B 1 126 ? 2.033 -10.648 12.195 1 98.06 126 ALA B C 1
ATOM 2290 O O . ALA B 1 126 ? 1.222 -9.812 11.797 1 98.06 126 ALA B O 1
ATOM 2291 N N . LYS B 1 127 ? 2.186 -11.805 11.727 1 97.19 127 LYS B N 1
ATOM 2292 C CA . LYS B 1 127 ? 1.344 -12.227 10.609 1 97.19 127 LYS B CA 1
ATOM 2293 C C . LYS B 1 127 ? -0.124 -12.289 11.016 1 97.19 127 LYS B C 1
ATOM 2295 O O . LYS B 1 127 ? -1.006 -11.883 10.258 1 97.19 127 LYS B O 1
ATOM 2300 N N . LEU B 1 128 ? -0.367 -12.812 12.195 1 96.88 128 LEU B N 1
ATOM 2301 C CA . LEU B 1 128 ? -1.73 -12.883 12.703 1 96.88 128 LEU B CA 1
ATOM 2302 C C . LEU B 1 128 ? -2.336 -11.492 12.844 1 96.88 128 LEU B C 1
ATOM 2304 O O . LEU B 1 128 ? -3.48 -11.266 12.445 1 96.88 128 LEU B O 1
ATOM 2308 N N . PHE B 1 129 ? -1.622 -10.578 13.406 1 98 129 PHE B N 1
ATOM 2309 C CA . PHE B 1 129 ? -2.102 -9.211 13.586 1 98 129 PHE B CA 1
ATOM 2310 C C . PHE B 1 129 ? -2.346 -8.539 12.242 1 98 129 PHE B C 1
ATOM 2312 O O . PHE B 1 129 ? -3.352 -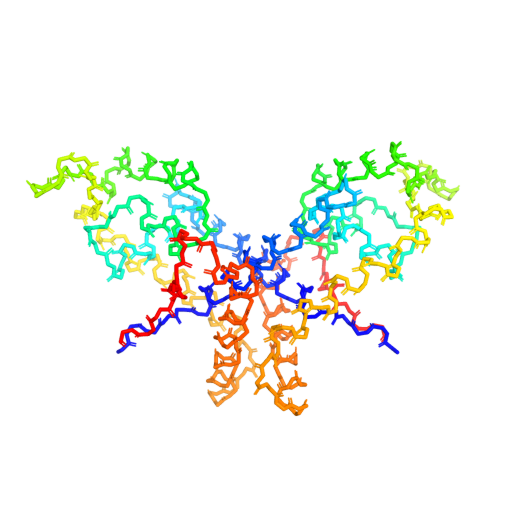7.848 12.062 1 98 129 PHE B O 1
ATOM 2319 N N . LEU B 1 130 ? -1.444 -8.742 11.305 1 97.88 130 LEU B N 1
ATOM 2320 C CA . LEU B 1 130 ? -1.579 -8.117 9.992 1 97.88 130 LEU B CA 1
ATOM 2321 C C . LEU B 1 130 ? -2.785 -8.672 9.242 1 97.88 130 LEU B C 1
ATOM 2323 O O . LEU B 1 130 ? -3.473 -7.941 8.531 1 97.88 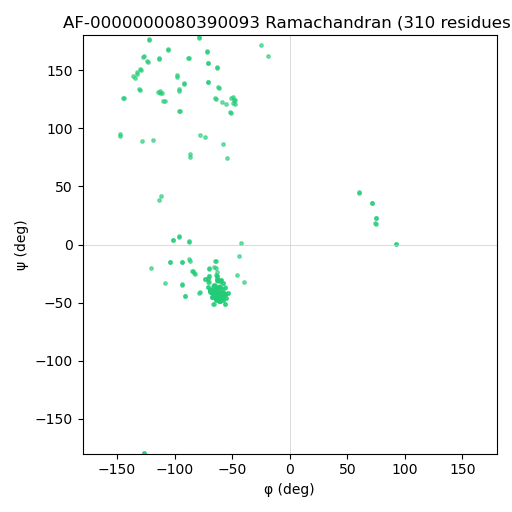130 LEU B O 1
ATOM 2327 N N . ARG B 1 131 ? -2.973 -9.953 9.391 1 96.88 131 ARG B N 1
ATOM 2328 C CA . ARG B 1 131 ? -4.168 -10.555 8.805 1 96.88 131 ARG B CA 1
ATOM 2329 C C . ARG B 1 131 ? -5.434 -9.891 9.344 1 96.88 131 ARG B C 1
ATOM 2331 O O . ARG B 1 131 ? -6.324 -9.523 8.57 1 96.88 131 ARG B O 1
ATOM 2338 N N . LYS B 1 132 ? -5.523 -9.734 10.602 1 97.5 132 LYS B N 1
ATOM 2339 C CA . LYS B 1 132 ? -6.691 -9.117 11.227 1 97.5 132 LYS B CA 1
ATOM 2340 C C . LYS B 1 132 ? -6.844 -7.664 10.789 1 97.5 132 LYS B C 1
ATOM 2342 O O . LYS B 1 132 ? -7.949 -7.211 10.492 1 97.5 132 LYS B O 1
ATOM 2347 N N . ILE B 1 133 ? -5.766 -6.938 10.734 1 98.31 133 ILE B N 1
ATOM 2348 C CA . ILE B 1 133 ? -5.785 -5.543 10.305 1 98.31 133 ILE B CA 1
ATOM 2349 C C . ILE B 1 133 ? -6.262 -5.453 8.859 1 98.31 133 ILE B C 1
ATOM 2351 O O . ILE B 1 133 ? -7.078 -4.594 8.516 1 98.31 133 ILE B O 1
ATOM 2355 N N . ALA B 1 134 ? -5.711 -6.348 8.016 1 97.06 134 ALA B N 1
ATOM 2356 C CA . ALA B 1 134 ? -6.121 -6.371 6.617 1 97.06 134 ALA B CA 1
ATOM 2357 C C . ALA B 1 134 ? -7.617 -6.641 6.484 1 97.06 134 ALA B C 1
ATOM 2359 O O . ALA B 1 134 ? -8.305 -5.98 5.707 1 97.06 134 ALA B O 1
ATOM 2360 N N . GLN B 1 135 ? -8.102 -7.562 7.203 1 95.38 135 GLN B N 1
ATOM 2361 C CA . GLN B 1 135 ? -9.523 -7.906 7.164 1 95.38 135 GLN B CA 1
ATOM 2362 C C . GLN B 1 135 ? -10.383 -6.742 7.652 1 95.38 135 GLN B C 1
ATOM 2364 O O . GLN B 1 135 ? -11.383 -6.395 7.023 1 95.38 135 GLN B O 1
ATOM 2369 N N . ASN B 1 136 ? -10.016 -6.164 8.773 1 96.62 136 ASN B N 1
ATOM 2370 C CA . ASN B 1 136 ? -10.742 -5.02 9.32 1 96.62 136 ASN B CA 1
ATOM 2371 C C . ASN B 1 136 ? -10.734 -3.838 8.352 1 96.62 136 ASN B C 1
ATOM 2373 O O . ASN B 1 136 ? -11.75 -3.166 8.18 1 96.62 136 ASN B O 1
ATOM 2377 N N . SER B 1 137 ? -9.531 -3.576 7.797 1 96.81 137 SER B N 1
ATOM 2378 C CA . SER B 1 137 ? -9.414 -2.486 6.836 1 96.81 137 SER B CA 1
ATOM 2379 C C . SER B 1 137 ? -10.32 -2.713 5.629 1 96.81 137 SER B C 1
ATOM 2381 O O . SER B 1 137 ? -11 -1.79 5.176 1 96.81 137 SER B O 1
ATOM 2383 N N . TYR B 1 138 ? -10.305 -3.934 5.164 1 95.25 138 TYR B N 1
ATOM 2384 C CA . TYR B 1 138 ? -11.141 -4.305 4.027 1 95.25 138 TYR B CA 1
ATOM 2385 C C . TYR B 1 138 ? -12.617 -4.094 4.34 1 95.25 138 TYR B C 1
ATOM 2387 O O . TYR B 1 138 ? -13.336 -3.459 3.568 1 95.25 138 TYR B O 1
ATOM 2395 N N . GLU B 1 139 ? -13.078 -4.551 5.426 1 93.69 139 GLU B N 1
ATOM 2396 C CA . GLU B 1 139 ? -14.477 -4.449 5.816 1 93.69 139 GLU B CA 1
ATOM 2397 C C . GLU B 1 139 ? -14.898 -2.994 6.008 1 93.69 139 GLU B C 1
ATOM 2399 O O . GLU B 1 139 ? -16.031 -2.627 5.723 1 93.69 139 GLU B O 1
ATOM 2404 N N . ASN B 1 140 ? -13.914 -2.262 6.527 1 93.69 140 ASN B N 1
ATOM 2405 C CA . ASN B 1 140 ? -14.188 -0.841 6.711 1 93.69 140 ASN B CA 1
ATOM 2406 C C . ASN B 1 140 ? -14.359 -0.124 5.375 1 93.69 140 ASN B C 1
ATOM 2408 O O . ASN B 1 140 ? -15.125 0.833 5.27 1 93.69 140 ASN B O 1
ATOM 2412 N N . ALA B 1 141 ? -13.609 -0.527 4.387 1 92.94 141 ALA B N 1
ATOM 2413 C CA . ALA B 1 141 ? -13.641 0.112 3.072 1 92.94 141 ALA B CA 1
ATOM 2414 C C . ALA B 1 141 ? -14.859 -0.34 2.275 1 92.94 141 ALA B C 1
ATOM 2416 O O . ALA B 1 141 ? -15.445 0.443 1.52 1 92.94 141 ALA B O 1
ATOM 2417 N N . TYR B 1 142 ? -15.164 -1.544 2.334 1 86.12 142 TYR B N 1
ATOM 2418 C CA . TYR B 1 142 ? -16.172 -2.109 1.453 1 86.12 142 TYR B CA 1
ATOM 2419 C C . TYR B 1 142 ? -17.406 -2.557 2.244 1 86.12 142 TYR B C 1
ATOM 2421 O O . TYR B 1 142 ? -18.344 -3.121 1.681 1 86.12 142 TYR B O 1
ATOM 2429 N N . GLU B 1 143 ? -17.734 -1.712 3.268 1 65.69 143 GLU B N 1
ATOM 2430 C CA . GLU B 1 143 ? -18.953 -1.974 4.039 1 65.69 143 GLU B CA 1
ATOM 2431 C C . GLU B 1 143 ? -19.969 -2.77 3.223 1 65.69 143 GLU B C 1
ATOM 2433 O O . GLU B 1 143 ? -19.844 -2.873 2 1 65.69 143 GLU B O 1
ATOM 2438 N N . LYS B 1 144 ? -21.172 -3.303 3.834 1 54.5 144 LYS B N 1
ATOM 2439 C CA . LYS B 1 144 ? -22.281 -4.156 3.416 1 54.5 144 LYS B CA 1
ATOM 2440 C C . LYS B 1 144 ? -22.797 -3.76 2.031 1 54.5 144 LYS B C 1
ATOM 2442 O O . LYS B 1 144 ? -23.266 -4.605 1.274 1 54.5 144 LYS B O 1
ATOM 2447 N N . GLY B 1 145 ? -22.297 -2.631 1.604 1 49.53 145 GLY B N 1
ATOM 2448 C CA . GLY B 1 145 ? -23.047 -2.244 0.425 1 49.53 145 GLY B CA 1
ATOM 2449 C C . GLY B 1 145 ? -22.25 -2.385 -0.863 1 49.53 145 GLY B C 1
ATOM 2450 O O . GLY B 1 145 ? -22.797 -2.164 -1.952 1 49.53 145 GLY B O 1
ATOM 2451 N N . ASP B 1 146 ? -21.094 -2.197 -0.817 1 53.59 146 ASP B N 1
ATOM 2452 C CA . ASP B 1 146 ? -20.469 -2.316 -2.133 1 53.59 146 ASP B CA 1
ATOM 2453 C C . ASP B 1 146 ? -20.375 -3.777 -2.566 1 53.59 146 ASP B C 1
ATOM 2455 O O . ASP B 1 146 ? -19.844 -4.613 -1.838 1 53.59 146 ASP B O 1
ATOM 2459 N N . ARG B 1 147 ? -21.453 -4.09 -3.285 1 47.28 147 ARG B N 1
ATOM 2460 C CA . ARG B 1 147 ? -21.844 -5.398 -3.801 1 47.28 147 ARG B CA 1
ATOM 2461 C C . ARG B 1 147 ? -20.625 -6.168 -4.309 1 47.28 147 ARG B C 1
ATOM 2463 O O . ARG B 1 147 ? -20.688 -7.383 -4.504 1 47.28 147 ARG B O 1
ATOM 2470 N N . LYS B 1 148 ? -19.734 -5.406 -4.781 1 53.34 148 LYS B N 1
ATOM 2471 C CA . LYS B 1 148 ? -18.953 -6.23 -5.699 1 53.34 148 LYS B CA 1
ATOM 2472 C C . LYS B 1 148 ? -18.172 -7.297 -4.945 1 53.34 148 LYS B C 1
ATOM 2474 O O . LYS B 1 148 ? -18.141 -8.461 -5.363 1 53.34 148 LYS B O 1
ATOM 2479 N N . TRP B 1 149 ? -17.516 -6.801 -3.775 1 58.41 149 TRP B N 1
ATOM 2480 C CA . TRP B 1 149 ? -16.734 -7.883 -3.172 1 58.41 149 TRP B CA 1
ATOM 2481 C C . TRP B 1 149 ? -17.234 -8.18 -1.759 1 58.41 149 TRP B C 1
ATOM 2483 O O . TRP B 1 149 ? -17.094 -7.352 -0.857 1 58.41 149 TRP B O 1
ATOM 2493 N N . LYS B 1 150 ? -18.203 -9.094 -1.591 1 56.47 150 LYS B N 1
ATOM 2494 C CA . LYS B 1 150 ? -18.953 -9.453 -0.393 1 56.47 150 LYS B CA 1
ATOM 2495 C C . LYS B 1 150 ? -18.031 -10.031 0.682 1 56.47 150 LYS B C 1
ATOM 2497 O O . LYS B 1 150 ? -18.344 -9.953 1.873 1 56.47 150 LYS B O 1
ATOM 2502 N N . GLU B 1 151 ? -16.859 -10.57 0.205 1 74.12 151 GLU B N 1
ATOM 2503 C CA . GLU B 1 151 ? -16.094 -11.281 1.22 1 74.12 151 GLU B CA 1
ATOM 2504 C C . GLU B 1 151 ? -14.609 -10.945 1.129 1 74.12 151 GLU B C 1
ATOM 2506 O O . GLU B 1 151 ? -14.109 -10.594 0.057 1 74.12 151 GLU B O 1
ATOM 2511 N N . PHE B 1 152 ? -13.961 -10.906 2.348 1 80.75 152 PHE B N 1
ATOM 2512 C CA . PHE B 1 152 ? -12.516 -10.75 2.396 1 80.75 152 PHE B CA 1
ATOM 2513 C C . PHE B 1 152 ? -11.828 -11.766 1.491 1 80.75 152 PHE B C 1
ATOM 2515 O O . PHE B 1 152 ? -12.023 -12.977 1.648 1 80.75 152 PHE B O 1
ATOM 2522 N N . PRO B 1 153 ? -10.992 -11.281 0.605 1 80.44 153 PRO B N 1
ATOM 2523 C CA . PRO B 1 153 ? -10.547 -12.172 -0.466 1 80.44 153 PRO B CA 1
ATOM 2524 C C . PRO B 1 153 ? -9.398 -13.086 -0.035 1 80.44 153 PRO B C 1
ATOM 2526 O O . PRO B 1 153 ? -9.164 -14.125 -0.659 1 80.44 153 PRO B O 1
ATOM 2529 N N . LEU B 1 154 ? -8.609 -12.711 0.948 1 81.31 154 LEU B N 1
ATOM 2530 C CA . LEU B 1 154 ? -7.465 -13.531 1.34 1 81.31 154 LEU B CA 1
ATOM 2531 C C . LEU B 1 154 ? -7.887 -14.594 2.348 1 81.31 154 LEU B C 1
ATOM 2533 O O . LEU B 1 154 ? -7.93 -14.336 3.553 1 81.31 154 LEU B O 1
ATOM 2537 N N . LYS B 1 155 ? -8.523 -15.672 1.832 1 69.06 155 LYS B N 1
ATOM 2538 C CA . LYS B 1 155 ? -8.992 -16.734 2.717 1 69.06 155 LYS B CA 1
ATOM 2539 C C . LYS B 1 155 ? -7.988 -17.875 2.781 1 69.06 155 LYS B C 1
ATOM 2541 O O . LYS B 1 155 ? -7.395 -18.25 1.765 1 69.06 155 LYS B O 1
ATOM 2546 N N . ASN B 1 156 ? -7.367 -18.109 4.051 1 57.03 156 ASN B N 1
ATOM 2547 C CA . ASN B 1 156 ? -6.531 -19.297 4.184 1 57.03 156 ASN B CA 1
ATOM 2548 C C . ASN B 1 156 ? -7.266 -20.547 3.73 1 57.03 156 ASN B C 1
ATOM 2550 O O . ASN B 1 156 ? -8.445 -20.719 4.027 1 57.03 156 ASN B O 1
ATOM 2554 N N . GLN B 1 157 ? -6.879 -21.266 2.625 1 47 157 GLN B N 1
ATOM 2555 C CA . GLN B 1 157 ? -7.449 -22.578 2.379 1 47 157 GLN B CA 1
ATOM 2556 C C . GLN B 1 157 ? -7.137 -23.547 3.523 1 47 157 GLN B C 1
ATOM 2558 O O . GLN B 1 157 ? -6.125 -23.375 4.211 1 47 157 GLN B O 1
#

Solvent-accessible surface area (backbone atoms only — not comparable to full-atom values): 16890 Å² total; per-residue (Å²): 119,87,69,77,52,68,68,55,32,42,46,39,25,39,47,22,44,47,52,38,45,26,60,60,27,44,78,72,76,44,42,47,64,38,48,56,54,49,55,50,45,72,75,48,60,63,42,35,65,67,55,50,17,62,58,62,64,47,56,59,66,60,49,49,53,31,47,52,54,33,35,74,70,49,28,33,46,76,41,68,32,89,90,38,76,86,41,49,23,34,33,68,31,76,60,27,58,68,45,43,66,58,54,52,45,55,53,49,53,49,52,54,43,25,44,63,92,52,50,77,68,52,48,53,50,45,51,52,47,40,47,49,28,16,48,31,22,36,50,68,43,39,43,102,66,42,72,84,60,84,60,80,58,86,62,79,118,124,87,67,78,52,69,68,55,33,41,45,41,26,39,46,22,44,47,53,39,45,26,58,60,26,44,79,73,77,43,41,48,64,39,47,56,53,49,55,50,46,72,76,50,59,63,43,36,65,67,55,50,16,60,58,62,64,46,57,58,67,61,48,48,53,29,48,51,53,34,35,75,70,51,28,33,46,76,42,66,32,88,88,38,75,86,40,48,23,36,34,69,31,76,61,26,56,68,44,43,64,58,55,51,46,55,53,50,53,51,52,52,43,27,45,63,93,51,52,75,67,50,47,54,52,46,51,52,47,40,46,49,28,16,49,30,22,34,49,67,44,40,42,98,68,49,68,82,61,85,58,80,59,86,64,81,114

Nearest PDB structures (foldseek):
  3s2w-assembly4_H  TM=9.514E-01  e=1.280E-10  Methanosarcina mazei Go1
  3bpx-assembly1_A  TM=8.786E-01  e=1.926E-10  unclassified
  3voe-assembly1_A  TM=8.362E-01  e=1.628E-08  Escherichia coli K-12
  3vod-assembly1_A  TM=8.375E-01  e=3.095E-08  Escherichia coli K-12
  5x80-assembly1_B  TM=7.952E-01  e=6.080E-07  Mycobacterium tuberculosis H37Rv

Organism: NCBI:txid1090322

InterPro domains:
  IPR000835 MarR-type HTH domain [PF01047] (30-88)
  IPR000835 MarR-type HTH domain [PR00598] (47-63)
  IPR000835 MarR-type HTH domain [PR00598] (64-79)
  IPR000835 MarR-type HTH domain [PR00598] (83-99)
  IPR000835 MarR-type HTH domain [PR00598] (113-133)
  IPR000835 MarR-type HTH domain [PS50995] (3-135)
  IPR000835 MarR-type HTH domain [SM00347] (23-123)
  IPR036388 Winged helix-like DNA-binding domain superfamily [G3DSA:1.10.10.10] (4-139)
  IPR036390 Winged helix DNA-binding domain superfamily [SSF46785] (5-137)

Secondary structure (DSSP, 8-state):
--PPPHHHHHHHHHHHHHHHHHHHHHTTT--HHHHHHHHHHHH--SB-HHHHHHHHT--HHHHHHHHHHHHHTTSEEEEEETTEEEEEEEEE-HHHHHHHHHHHHHHHHHHHHHTTT--HHHHHHHHHHHHHHHHHHHHHHHTTT-SS--S-S----/--PPPHHHHHHHHHHHHHHHHHHHHHTTT--HHHHHHHHHHHH--SB-HHHHHHHHT--HHHHHHHHHHHHHTTSEEEEEETTEEEEEEEEE-HHHHHHHHHHHHHHHHHHHHHTTT--HHHHHHHHHHHHHHHHHHHHHHHTTT--S--S-S----

Foldseek 3Di:
DPDDDPVNVVVVLVVVLQVLLQVLCVVVVAHVLLLLVLVVQLVPFFDFLLLSCLLVVHDSVSSVVSVVVCVVVVQKDWDQDPVHNVTITIHGDPNNVVCSVVSVVSVVVVLCVVCVPPDPVRSVVVVVVVVVVLQVVVCVVCPCPNPSHNHNNPDDD/DPDDDPVNVVVVLVVVLQVLQQVLCVVVVAHVLLLLVLVVQVVPFFDFLLLSCLLVVHDSVSSVVSVVVCVVVVQKDWDQDPVHNVTITIHGDPNNVVCSVVSVVSVVVVLCVVCVPPDPVRSVVVVVVVVVVLQVVVCVVCPPPPPPHNHNNPDDD

Sequence (314 aa):
MDEIPLGAYISMAYRSHFVRINKQMKELGLSSGQFHVLMVLSDQQGITQDYMAGSLLIDKGTVARALNVLEKNGIVRRIPDENNRRAVLVYLTEKGEQLIPQIEQIDREWEEAAYSGFSEEERKQAKLFLRKIAQNSYENAYEKGDRKWKEFPLKNQMDEIPLGAYISMAYRSHFVRINKQMKELGLSSGQFHVLMVLSDQQGITQDYMAGSLLIDKGTVARALNVLEKNGIVRRIPDENNRRAVLVYLTEKGEQLIPQIEQIDREWEEAAYSGFSEEERKQAKLFLRKIAQNSYENAYEKGDRKWKEFPLKNQ